Protein AF-A0A1R3RSX7-F1 (afdb_monomer)

Organism: Aspergillus carbonarius (strain ITEM 5010) (NCBI:txid602072)

Sequence (223 aa):
MAQKSTSLPSYITWFDEDNYIGQELAFSSGSIWKLQTKIQESEDLKIAGNGPSTAVIKIHMQIPYWESATKKPSVRATQAVPELPFRGKRGVEALSILTRPGCSSAPSLIDWMYRRQSNDEWVPGINVSLIFDSLDRRERDNLRRAFKKAWLECISCGVEHGDSGSRNILWDREGQKCYLIDFEHFDRPTSKTMIWRDVNYIVWNMAKAGSSADYEDMSTWNL

Nearest PDB structures (foldseek):
  9av7-assembly1_A  TM=6.722E-01  e=1.087E-03  Trichomonas vaginalis G3
  1zao-assembly1_A  TM=5.765E-01  e=2.921E-04  Archaeoglobus fulgidus
  2iwi-assembly1_A  TM=6.438E-01  e=2.661E-03  Homo sapiens
  5otl-assembly1_A  TM=6.149E-01  e=3.586E-03  Homo sapiens
  5ce3-assembly2_D  TM=4.566E-01  e=9.322E-03  Yersinia enterocolitica

Mean predicted aligned error: 10.41 Å

pLDDT: mean 77.18, std 15.88, range [29.8, 96.06]

Secondary structure (DSSP, 8-state):
------PPPPS--BTTSSTTTT-EEE-TTS-EEEEEEEEETTTEEEEEESSSS-EEEE----PPPHHHHTS-HHHHGGG---SPPHHHHHHHHHHHHHHTTT-TTS---------PPPTT--B--------STTS-HHHHHHHHHHHHHHHHHHHHTT-EE-S-SGGGEEEETTTTEEEE--TTSEEPPPTTTTS--TTHHHHTTSSEE-TT--TT-GGGEE-

Structure (mmCIF, N/CA/C/O backbone):
data_AF-A0A1R3RSX7-F1
#
_entry.id   AF-A0A1R3RSX7-F1
#
loop_
_atom_site.group_PDB
_atom_site.id
_atom_site.type_symbol
_atom_site.label_atom_id
_atom_site.label_alt_id
_atom_site.label_comp_id
_atom_site.label_asym_id
_atom_site.label_entity_id
_atom_site.label_seq_id
_atom_site.pdbx_PDB_ins_code
_atom_site.Cartn_x
_atom_site.Cartn_y
_atom_site.Cartn_z
_atom_site.occupancy
_atom_site.B_iso_or_equiv
_atom_site.auth_seq_id
_atom_site.auth_comp_id
_atom_site.auth_asym_id
_atom_site.auth_atom_id
_atom_site.pdbx_PDB_model_num
ATOM 1 N N . MET A 1 1 ? 22.834 -8.314 48.354 1.00 33.84 1 MET A N 1
ATOM 2 C CA . MET A 1 1 ? 21.363 -8.457 48.233 1.00 33.84 1 MET A CA 1
ATOM 3 C C . MET A 1 1 ? 20.980 -8.028 46.827 1.00 33.84 1 MET A C 1
ATOM 5 O O . MET A 1 1 ? 21.520 -7.024 46.383 1.00 33.84 1 MET A O 1
ATOM 9 N N . ALA A 1 2 ? 20.117 -8.760 46.119 1.00 34.00 2 ALA A N 1
ATOM 10 C CA . ALA A 1 2 ? 19.638 -8.327 44.805 1.00 34.00 2 ALA A CA 1
ATOM 11 C C . ALA A 1 2 ? 18.457 -7.361 44.979 1.00 34.00 2 ALA A C 1
ATOM 13 O O . ALA A 1 2 ? 17.459 -7.711 45.612 1.00 34.00 2 ALA A O 1
ATOM 14 N N . GLN A 1 3 ? 18.572 -6.148 44.443 1.00 31.23 3 GLN A N 1
ATOM 15 C CA . GLN A 1 3 ? 17.502 -5.157 44.491 1.00 31.23 3 GLN A CA 1
ATOM 16 C C . GLN A 1 3 ? 16.446 -5.533 43.444 1.00 31.23 3 GLN A C 1
ATOM 18 O O . GLN A 1 3 ? 16.698 -5.440 42.244 1.00 31.23 3 GLN A O 1
ATOM 23 N N . LYS A 1 4 ? 15.273 -6.007 43.886 1.00 33.34 4 LYS A N 1
ATOM 24 C CA . LYS A 1 4 ? 14.152 -6.280 42.976 1.00 33.34 4 LYS A CA 1
ATOM 25 C C . LYS A 1 4 ? 13.744 -4.973 42.299 1.00 33.34 4 LYS A C 1
ATOM 27 O O . LYS A 1 4 ? 13.260 -4.067 42.973 1.00 33.34 4 LYS A O 1
ATOM 32 N N . SER A 1 5 ? 13.904 -4.902 40.979 1.00 31.62 5 SER A N 1
ATOM 33 C CA . SER A 1 5 ? 13.294 -3.843 40.179 1.00 31.62 5 SER A CA 1
ATOM 34 C C . SER A 1 5 ? 11.780 -4.028 40.221 1.00 31.62 5 SER A C 1
ATOM 36 O O . SER A 1 5 ? 11.234 -4.922 39.575 1.00 31.62 5 SER A O 1
ATOM 38 N N . THR A 1 6 ? 11.099 -3.228 41.037 1.00 29.80 6 THR A N 1
ATOM 39 C CA . THR A 1 6 ? 9.644 -3.103 40.984 1.00 29.80 6 THR A CA 1
ATOM 40 C C . THR A 1 6 ? 9.303 -2.232 39.786 1.00 29.80 6 THR A C 1
ATOM 42 O O . THR A 1 6 ? 9.317 -1.003 39.889 1.00 29.80 6 THR A O 1
ATOM 45 N N . SER A 1 7 ? 9.015 -2.860 38.647 1.00 36.72 7 SER A N 1
ATOM 46 C CA . SER A 1 7 ? 8.383 -2.174 37.526 1.00 36.72 7 SER A CA 1
ATOM 47 C C . SER A 1 7 ? 7.089 -1.527 38.018 1.00 36.72 7 SER A C 1
ATOM 49 O O . SER A 1 7 ? 6.185 -2.197 38.519 1.00 36.72 7 SER A O 1
ATOM 51 N N . LEU A 1 8 ? 7.007 -0.200 37.906 1.00 32.84 8 LEU A N 1
ATOM 52 C CA . LEU A 1 8 ? 5.740 0.498 38.083 1.00 32.84 8 LEU A CA 1
ATOM 53 C C . LEU A 1 8 ? 4.789 -0.014 36.992 1.00 32.84 8 LEU A C 1
ATOM 55 O O . LEU A 1 8 ? 5.184 0.007 35.823 1.00 32.84 8 LEU A O 1
ATOM 59 N N . PRO A 1 9 ? 3.571 -0.475 37.326 1.00 45.97 9 PRO A N 1
ATOM 60 C CA . PRO A 1 9 ? 2.641 -0.946 36.314 1.00 45.97 9 PRO A CA 1
ATOM 61 C C . PRO A 1 9 ? 2.289 0.218 35.386 1.00 45.97 9 PRO A C 1
ATOM 63 O O . PRO A 1 9 ? 1.723 1.228 35.814 1.00 45.97 9 PRO A O 1
ATOM 66 N N . SER A 1 10 ? 2.627 0.086 34.105 1.00 48.66 10 SER A N 1
ATOM 67 C CA . SER A 1 10 ? 2.095 0.970 33.078 1.00 48.66 10 SER A CA 1
ATOM 68 C C . SER A 1 10 ? 0.589 0.747 33.008 1.00 48.66 10 SER A C 1
ATOM 70 O O . SER A 1 10 ? 0.151 -0.349 32.673 1.00 48.66 10 SER A O 1
ATOM 72 N N . TYR A 1 11 ? -0.212 1.782 33.270 1.00 57.72 11 TYR A N 1
ATOM 73 C CA . TYR A 1 11 ? -1.673 1.753 33.091 1.00 57.72 11 TYR A CA 1
ATOM 74 C C . TYR A 1 11 ? -2.079 1.747 31.595 1.00 57.72 11 TYR A C 1
ATOM 76 O O . TYR A 1 11 ? -3.059 2.386 31.210 1.00 57.72 11 TYR A O 1
ATOM 84 N N . ILE A 1 12 ? -1.271 1.108 30.747 1.00 54.19 12 ILE A N 1
ATOM 85 C CA . ILE A 1 12 ? -1.349 1.039 29.289 1.00 54.19 12 ILE A CA 1
ATOM 86 C C . ILE A 1 12 ? -1.598 -0.425 28.942 1.00 54.19 12 ILE A C 1
ATOM 88 O O . ILE A 1 12 ? -0.777 -1.277 29.281 1.00 54.19 12 ILE A O 1
ATOM 92 N N . THR A 1 13 ? -2.708 -0.703 28.269 1.00 58.00 13 THR A N 1
ATOM 93 C CA . THR A 1 13 ? -2.973 -2.010 27.668 1.00 58.00 13 THR A CA 1
ATOM 94 C C . THR A 1 13 ? -2.316 -2.017 26.288 1.00 58.00 13 THR A C 1
ATOM 96 O O . THR A 1 13 ? -2.720 -1.257 25.410 1.00 58.00 13 THR A O 1
ATOM 99 N N . TRP A 1 14 ? -1.272 -2.817 26.092 1.00 57.09 14 TRP A N 1
ATOM 100 C CA . TRP A 1 14 ? -0.581 -2.914 24.800 1.00 57.09 14 TRP A CA 1
ATOM 101 C C . TRP A 1 14 ? -1.284 -3.911 23.875 1.00 57.09 14 TRP A C 1
ATOM 103 O O . TRP A 1 14 ? -1.844 -4.898 24.350 1.00 57.09 14 TRP A O 1
ATOM 113 N N . PHE A 1 15 ? -1.239 -3.682 22.561 1.00 61.81 15 PHE A N 1
ATOM 114 C CA . PHE A 1 15 ? -1.838 -4.546 21.523 1.00 61.81 15 PHE A CA 1
ATOM 115 C C . PHE A 1 15 ? -1.068 -5.875 21.319 1.00 61.81 15 PHE A C 1
ATOM 117 O O . PHE A 1 15 ? -1.104 -6.477 20.246 1.00 61.81 15 PHE A O 1
ATOM 124 N N . ASP A 1 16 ? -0.318 -6.309 22.330 1.00 56.34 16 ASP A N 1
ATOM 125 C CA . ASP A 1 16 ? 0.692 -7.368 22.240 1.00 56.34 16 ASP A CA 1
ATOM 126 C C . ASP A 1 16 ? 0.185 -8.701 22.795 1.00 56.34 16 ASP A C 1
ATOM 128 O O . ASP A 1 16 ? 0.699 -9.758 22.440 1.00 56.34 16 ASP A O 1
ATOM 132 N N . GLU A 1 17 ? -0.879 -8.661 23.599 1.00 61.47 17 GLU A N 1
ATOM 133 C CA . GLU A 1 17 ? -1.690 -9.834 23.907 1.00 61.47 17 GLU A CA 1
ATOM 134 C C . GLU A 1 17 ? -2.801 -9.973 22.855 1.00 61.47 17 GLU A C 1
ATOM 136 O O . GLU A 1 17 ? -3.585 -9.044 22.648 1.00 61.47 17 GLU A O 1
ATOM 141 N N . ASP A 1 18 ? -2.921 -11.151 22.232 1.00 68.19 18 ASP A N 1
ATOM 142 C CA . ASP A 1 18 ? -3.895 -11.467 21.167 1.00 68.19 18 ASP A CA 1
ATOM 143 C C . ASP A 1 18 ? -5.373 -11.522 21.633 1.00 68.19 18 ASP A C 1
ATOM 145 O O . ASP A 1 18 ? -6.242 -12.106 20.988 1.00 68.19 18 ASP A O 1
ATOM 149 N N . ASN A 1 19 ? -5.698 -10.852 22.740 1.00 70.19 19 ASN A N 1
ATOM 150 C CA . ASN A 1 19 ? -7.019 -10.789 23.375 1.00 70.19 19 ASN A CA 1
ATOM 151 C C . ASN A 1 19 ? -8.089 -10.072 22.521 1.00 70.19 19 ASN A C 1
ATOM 153 O O . ASN A 1 19 ? -9.275 -10.116 22.845 1.00 70.19 19 ASN A O 1
ATOM 157 N N . TYR A 1 20 ? -7.680 -9.394 21.445 1.00 72.56 20 TYR A N 1
ATOM 158 C CA . TYR A 1 20 ? -8.557 -8.773 20.448 1.00 72.56 20 TYR A CA 1
ATOM 159 C C . TYR A 1 20 ? -8.967 -9.754 19.326 1.00 72.56 20 TYR A C 1
ATOM 161 O O . TYR A 1 20 ? -9.887 -9.464 18.556 1.00 72.56 20 TYR A O 1
ATOM 169 N N . ILE A 1 21 ? -8.314 -10.918 19.210 1.00 82.19 21 ILE A N 1
ATOM 170 C CA . ILE A 1 21 ? -8.663 -11.944 18.221 1.00 82.19 21 ILE A CA 1
ATOM 171 C C . ILE A 1 21 ? -10.051 -12.511 18.531 1.00 82.19 21 ILE A C 1
ATOM 173 O O . ILE A 1 21 ? -10.389 -12.832 19.667 1.00 82.19 21 ILE A O 1
ATOM 177 N N . GLY A 1 22 ? -10.886 -12.615 17.498 1.00 82.12 22 GLY A N 1
ATOM 178 C CA . GLY A 1 22 ? -12.296 -12.964 17.627 1.00 82.12 22 GLY A CA 1
ATOM 179 C C . GLY A 1 22 ? -13.230 -11.782 17.912 1.00 82.12 22 GLY A C 1
ATOM 180 O O . GLY A 1 22 ? -14.44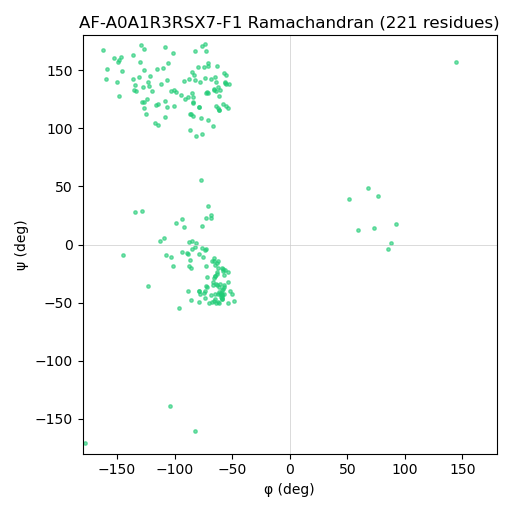3 -11.997 17.902 1.00 82.12 22 GLY A O 1
ATOM 181 N N . GLN A 1 23 ? -12.726 -10.553 18.102 1.00 83.81 23 GLN A N 1
ATOM 182 C CA . GLN A 1 23 ? -13.578 -9.358 18.128 1.00 83.81 23 GLN A CA 1
ATOM 183 C C . GLN A 1 23 ? -14.242 -9.142 16.758 1.00 83.81 23 GLN A C 1
ATOM 185 O O . GLN A 1 23 ? -13.615 -9.306 15.709 1.00 83.81 23 GLN A O 1
ATOM 190 N N . GLU A 1 24 ? -15.515 -8.751 16.780 1.00 88.19 24 GLU A N 1
ATOM 191 C CA . GLU A 1 24 ? -16.286 -8.383 15.593 1.00 88.19 24 GLU A CA 1
ATOM 192 C C . GLU A 1 24 ? -16.357 -6.857 15.460 1.00 88.19 24 GLU A C 1
ATOM 194 O O . GLU A 1 24 ? -16.614 -6.133 16.423 1.00 88.19 24 GLU A O 1
ATOM 199 N N . LEU A 1 25 ? -16.100 -6.374 14.248 1.00 85.56 25 LEU A N 1
ATOM 200 C CA . LEU A 1 25 ? -16.105 -4.971 13.863 1.00 85.56 25 LEU A CA 1
ATOM 201 C C . LEU A 1 25 ? -17.247 -4.745 12.869 1.00 85.56 25 LEU A C 1
ATOM 203 O O . LEU A 1 25 ? -17.282 -5.373 11.811 1.00 85.56 25 LEU A O 1
ATOM 207 N N . ALA A 1 26 ? -18.170 -3.850 13.216 1.00 87.56 26 ALA A N 1
ATOM 208 C CA . ALA A 1 26 ? -19.234 -3.384 12.332 1.00 87.56 26 ALA A CA 1
ATOM 209 C C . ALA A 1 26 ? -18.840 -2.037 11.711 1.00 87.56 26 ALA A C 1
ATOM 211 O O . ALA A 1 26 ? -18.405 -1.126 12.420 1.00 87.56 26 ALA A O 1
ATOM 212 N N . PHE A 1 27 ? -18.986 -1.921 10.394 1.00 86.19 27 PHE A N 1
ATOM 213 C CA . PHE A 1 27 ? -18.526 -0.783 9.601 1.00 86.19 27 PHE A CA 1
ATOM 214 C C . PHE A 1 27 ? -19.674 0.097 9.094 1.00 86.19 27 PHE A C 1
ATOM 216 O O . PHE A 1 27 ? -20.848 -0.266 9.158 1.00 86.19 27 PHE A O 1
ATOM 223 N N . SER A 1 28 ? -19.319 1.262 8.543 1.00 81.62 28 SER A N 1
ATOM 224 C CA . SER A 1 28 ? -20.279 2.268 8.071 1.00 81.62 28 SER A CA 1
ATOM 225 C C . SER A 1 28 ? -21.172 1.798 6.912 1.00 81.62 28 SER A C 1
ATOM 227 O O . SER A 1 28 ? -22.299 2.275 6.793 1.00 81.62 28 SER A O 1
ATOM 229 N N . SER A 1 29 ? -20.725 0.827 6.104 1.00 82.69 29 SER A N 1
ATOM 230 C CA . SER A 1 29 ? -21.546 0.204 5.051 1.00 82.69 29 SER A CA 1
ATOM 231 C C . SER A 1 29 ? -22.595 -0.794 5.570 1.00 82.69 29 SER A C 1
ATOM 233 O O . SER A 1 29 ? -23.440 -1.250 4.800 1.00 82.69 29 SER A O 1
ATOM 235 N N . GLY A 1 30 ? -22.525 -1.176 6.851 1.00 84.88 30 GLY A N 1
ATOM 236 C CA . GLY A 1 30 ? -23.240 -2.325 7.410 1.00 84.88 30 GLY A CA 1
ATOM 237 C C . GLY A 1 30 ? -22.484 -3.656 7.301 1.00 84.88 30 GLY A C 1
ATOM 238 O O . GLY A 1 30 ? -23.007 -4.679 7.744 1.00 84.88 30 GLY A O 1
ATOM 239 N N . SER A 1 31 ? -21.266 -3.676 6.745 1.00 85.19 31 SER A N 1
ATOM 240 C CA . SER A 1 31 ? -20.425 -4.878 6.742 1.00 85.19 31 SER A CA 1
ATOM 241 C C . SER A 1 31 ? -19.939 -5.240 8.158 1.00 85.19 31 SER A C 1
ATOM 243 O O . SER A 1 31 ? -19.665 -4.363 8.982 1.00 85.19 31 SER A O 1
ATOM 245 N N . ILE A 1 32 ? -19.866 -6.543 8.459 1.00 88.00 32 ILE A N 1
ATOM 246 C CA . ILE A 1 32 ? -19.426 -7.080 9.758 1.00 88.00 32 ILE A CA 1
ATOM 247 C C . ILE A 1 32 ? -18.316 -8.107 9.525 1.00 88.00 32 ILE A C 1
ATOM 249 O O . ILE A 1 32 ? -18.390 -8.939 8.617 1.00 88.00 32 ILE A O 1
ATOM 253 N N . TRP A 1 33 ? -17.277 -8.005 10.348 1.00 84.94 33 TRP A N 1
ATOM 254 C CA . TRP A 1 33 ? -15.934 -8.493 10.060 1.00 84.94 33 TRP A CA 1
ATOM 255 C C . TRP A 1 33 ? -15.242 -8.945 11.352 1.00 84.94 33 TRP A C 1
ATOM 257 O O . TRP A 1 33 ? -15.190 -8.186 12.317 1.00 84.94 33 TRP A O 1
ATOM 267 N N . LYS A 1 34 ? -14.706 -10.170 11.393 1.00 86.31 34 LYS A N 1
ATOM 268 C CA . LYS A 1 34 ? -14.132 -10.782 12.604 1.00 86.31 34 LYS A CA 1
ATOM 269 C C . LYS A 1 34 ? -12.608 -10.878 12.541 1.00 86.31 34 LYS A C 1
ATOM 271 O O . LYS A 1 34 ? -12.076 -11.498 11.619 1.00 86.31 34 LYS A O 1
ATOM 276 N N . LEU A 1 35 ? -11.916 -10.302 13.527 1.00 83.50 35 LEU A N 1
ATOM 277 C CA . LEU A 1 35 ? -10.451 -10.335 13.631 1.00 83.50 35 LEU A CA 1
ATOM 278 C C . LEU A 1 35 ? -9.952 -11.776 13.835 1.00 83.50 35 LEU A C 1
ATOM 280 O O . LEU A 1 35 ? -10.485 -12.495 14.681 1.00 83.50 35 LEU A O 1
ATOM 284 N N . GLN A 1 36 ? -8.937 -12.200 13.075 1.00 79.81 36 GLN A N 1
ATOM 285 C CA . GLN A 1 36 ? -8.436 -13.585 13.076 1.00 79.81 36 GLN A CA 1
ATOM 286 C C . GLN A 1 36 ? -6.947 -13.744 13.399 1.00 79.81 36 GLN A C 1
ATOM 288 O O . GLN A 1 36 ? -6.587 -14.746 14.016 1.00 79.81 36 GLN A O 1
ATOM 293 N N . THR A 1 37 ? -6.060 -12.829 12.985 1.00 75.88 37 THR A N 1
ATOM 294 C CA . THR A 1 37 ? -4.610 -12.945 13.281 1.00 75.88 37 THR A CA 1
ATOM 295 C C . THR A 1 37 ? -3.883 -11.600 13.160 1.00 75.88 37 THR A C 1
ATOM 297 O O . THR A 1 37 ? -4.165 -10.849 12.223 1.00 75.88 37 THR A O 1
ATOM 300 N N . LYS A 1 38 ? -2.908 -11.319 14.041 1.00 72.56 38 LYS A N 1
ATOM 301 C CA . LYS A 1 38 ? -1.900 -10.254 13.847 1.00 72.56 38 LYS A CA 1
ATOM 302 C C . LYS A 1 38 ? -1.061 -10.570 12.603 1.00 72.56 38 LYS A C 1
ATOM 304 O O . LYS A 1 38 ? -0.654 -11.717 12.433 1.00 72.56 38 LYS A O 1
ATOM 309 N N . ILE A 1 39 ? -0.785 -9.592 11.738 1.00 65.88 39 ILE A N 1
ATOM 310 C CA . ILE A 1 39 ? 0.230 -9.762 10.681 1.00 65.88 39 ILE A CA 1
ATOM 311 C C . ILE A 1 39 ? 1.553 -9.172 11.154 1.00 65.88 39 ILE A C 1
ATOM 313 O O . ILE A 1 39 ? 2.569 -9.862 11.155 1.00 65.88 39 ILE A O 1
ATOM 317 N N . GLN A 1 40 ? 1.537 -7.900 11.559 1.00 63.84 40 GLN A N 1
ATOM 318 C CA . GLN A 1 40 ? 2.742 -7.158 11.913 1.00 63.84 40 GLN A CA 1
ATOM 319 C C . GLN A 1 40 ? 2.405 -5.955 12.804 1.00 63.84 40 GLN A C 1
ATOM 321 O O . GLN A 1 40 ? 1.345 -5.345 12.674 1.00 63.84 40 GLN A O 1
ATOM 326 N N . GLU A 1 41 ? 3.342 -5.547 13.662 1.00 59.06 41 GLU A N 1
ATOM 327 C CA . GLU A 1 41 ? 3.271 -4.293 14.433 1.00 59.06 41 GLU A CA 1
ATOM 328 C C . GLU A 1 41 ? 3.611 -3.066 13.566 1.00 59.06 41 GLU A C 1
ATOM 330 O O . GLU A 1 41 ? 4.522 -2.288 13.830 1.00 59.06 41 GLU A O 1
ATOM 335 N N . SER A 1 42 ? 2.873 -2.930 12.467 1.00 53.88 42 SER A N 1
ATOM 336 C CA . SER A 1 42 ? 2.613 -1.691 11.713 1.00 53.88 42 SER A CA 1
ATOM 337 C C . SER A 1 42 ? 1.100 -1.517 11.496 1.00 53.88 42 SER A C 1
ATOM 339 O O . SER A 1 42 ? 0.670 -0.901 10.527 1.00 53.88 42 SER A O 1
ATOM 341 N N . GLU A 1 43 ? 0.314 -2.057 12.438 1.00 53.78 43 GLU A N 1
ATOM 342 C CA . GLU A 1 43 ? -1.153 -1.993 12.526 1.00 53.78 43 GLU A CA 1
ATOM 343 C C . GLU A 1 43 ? -1.961 -2.852 11.523 1.00 53.78 43 GLU A C 1
ATOM 345 O O . GLU A 1 43 ? -3.179 -2.702 11.461 1.00 53.78 43 GLU A O 1
ATOM 350 N N . ASP A 1 44 ?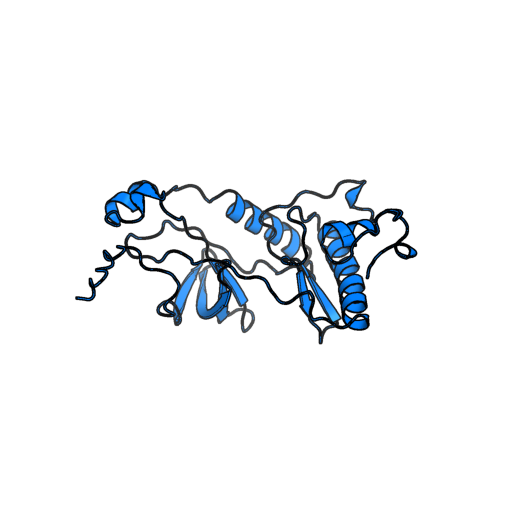 -1.347 -3.819 10.824 1.00 50.47 44 ASP A N 1
ATOM 351 C CA . ASP A 1 44 ? -2.049 -4.731 9.898 1.00 50.47 44 ASP A CA 1
ATOM 352 C C . ASP A 1 44 ? -2.555 -6.041 10.558 1.00 50.47 44 ASP A C 1
ATOM 354 O O . ASP A 1 44 ? -1.772 -6.824 11.114 1.00 50.47 44 ASP A O 1
ATOM 358 N N . LEU A 1 45 ? -3.859 -6.338 10.431 1.00 50.47 45 LEU A N 1
ATOM 359 C CA . LEU A 1 45 ? -4.516 -7.564 10.938 1.00 50.47 45 LEU A CA 1
ATOM 360 C C . LEU A 1 45 ? -5.299 -8.308 9.839 1.00 50.47 45 LEU A C 1
ATOM 362 O O . LEU A 1 45 ? -5.878 -7.680 8.955 1.00 50.47 45 LEU A O 1
ATOM 366 N N . LYS A 1 46 ? -5.409 -9.643 9.935 1.00 54.06 46 LYS A N 1
ATOM 367 C CA . LYS A 1 46 ? -6.306 -10.455 9.085 1.00 54.06 46 LYS A CA 1
ATOM 368 C C . LYS A 1 46 ? -7.714 -10.562 9.662 1.00 54.06 46 LYS A C 1
ATOM 370 O O . LYS A 1 46 ? -7.886 -10.730 10.871 1.00 54.06 46 LYS A O 1
ATOM 375 N N . ILE A 1 47 ? -8.706 -10.544 8.774 1.00 58.25 47 ILE A N 1
ATOM 376 C CA . ILE A 1 47 ? -10.136 -10.607 9.091 1.00 58.25 47 ILE A CA 1
ATOM 377 C C . ILE A 1 47 ? -10.864 -11.573 8.143 1.00 58.25 47 ILE A C 1
ATOM 379 O O . ILE A 1 47 ? -10.597 -11.542 6.946 1.00 58.25 47 ILE A O 1
ATOM 383 N N . ALA A 1 48 ? -11.845 -12.339 8.635 1.00 57.31 48 ALA A N 1
ATOM 384 C CA . ALA A 1 48 ? -12.865 -12.995 7.800 1.00 57.31 48 ALA A CA 1
ATOM 385 C C . ALA A 1 48 ? -14.268 -12.370 7.977 1.00 57.31 48 ALA A C 1
ATOM 387 O O . ALA A 1 48 ? -14.597 -11.836 9.039 1.00 57.31 48 ALA A O 1
ATOM 388 N N . GLY A 1 49 ? -15.104 -12.444 6.940 1.00 54.38 49 GLY A N 1
ATOM 389 C CA . GLY A 1 49 ? -16.456 -11.874 6.904 1.00 54.38 49 GLY A CA 1
ATOM 390 C C . GLY A 1 49 ? -17.168 -12.189 5.585 1.00 54.38 49 GLY A C 1
ATOM 391 O O . GLY A 1 49 ? -16.663 -12.967 4.780 1.00 54.38 49 GLY A O 1
ATOM 392 N N . ASN A 1 50 ? -18.329 -11.575 5.341 1.00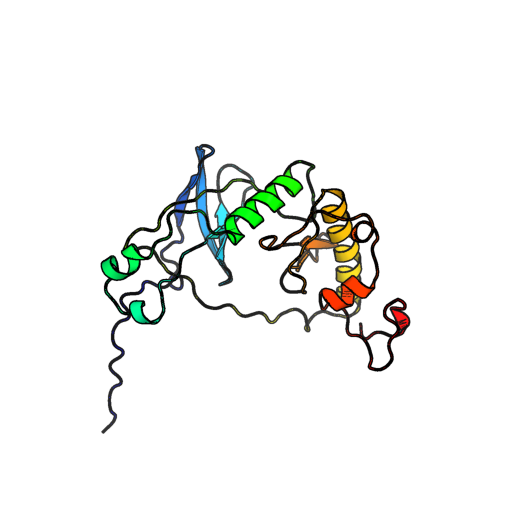 50.22 50 ASN A N 1
ATOM 393 C CA . ASN A 1 50 ? -19.218 -11.906 4.209 1.00 50.22 50 ASN A CA 1
ATOM 394 C C . ASN A 1 50 ? -18.759 -11.370 2.828 1.00 50.22 50 ASN A C 1
ATOM 396 O O . ASN A 1 50 ? -19.561 -11.297 1.898 1.00 50.22 50 ASN A O 1
ATOM 400 N N . GLY A 1 51 ? -17.494 -10.959 2.697 1.00 53.97 51 GLY A N 1
ATOM 401 C CA . GLY A 1 51 ? -16.867 -10.548 1.436 1.00 53.97 51 GLY A CA 1
ATOM 402 C C . GLY A 1 51 ? -15.931 -11.639 0.888 1.00 53.97 51 GLY A C 1
ATOM 403 O O . GLY A 1 51 ? -16.277 -12.820 0.959 1.00 53.97 51 GLY A O 1
ATOM 404 N N . PRO A 1 52 ? -14.738 -11.302 0.351 1.00 57.53 52 PRO A N 1
ATOM 405 C CA . PRO A 1 52 ? -13.697 -12.310 0.141 1.00 57.53 52 PRO A CA 1
ATOM 406 C C . PRO A 1 52 ? -13.351 -13.004 1.469 1.00 57.53 52 PRO A C 1
ATOM 408 O O . PRO A 1 52 ? -13.390 -12.382 2.531 1.00 57.53 52 PRO A O 1
ATOM 411 N N . SER A 1 53 ? -12.990 -14.289 1.406 1.00 67.38 53 SER A N 1
ATOM 412 C CA . SER A 1 53 ? -12.843 -15.165 2.584 1.00 67.38 53 SER A CA 1
A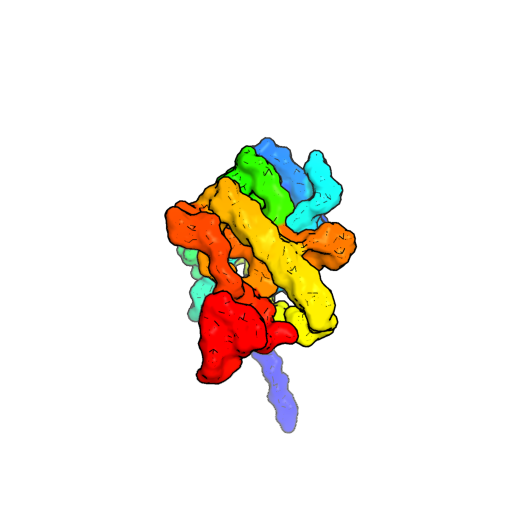TOM 413 C C . SER A 1 53 ? -11.821 -14.692 3.621 1.00 67.38 53 SER A C 1
ATOM 415 O O . SER A 1 53 ? -11.875 -15.120 4.775 1.00 67.38 53 SER A O 1
ATOM 417 N N . THR A 1 54 ? -10.885 -13.822 3.241 1.00 70.56 54 THR A N 1
ATOM 418 C CA . THR A 1 54 ? -10.002 -13.114 4.170 1.00 70.56 54 THR A CA 1
ATOM 419 C C . THR A 1 54 ? -9.615 -11.754 3.587 1.00 70.56 54 THR A C 1
ATOM 421 O O . THR A 1 54 ? -9.339 -11.643 2.394 1.00 70.56 54 THR A O 1
ATOM 424 N N . ALA A 1 55 ? -9.566 -10.731 4.436 1.00 79.06 55 ALA A N 1
ATOM 425 C CA . ALA A 1 55 ? -9.113 -9.376 4.135 1.00 79.06 55 ALA A CA 1
ATOM 426 C C . ALA A 1 55 ? -8.015 -8.934 5.121 1.00 79.06 55 ALA A C 1
ATOM 428 O O . ALA A 1 55 ? -7.793 -9.588 6.145 1.00 79.06 55 ALA A O 1
ATOM 429 N N . VAL A 1 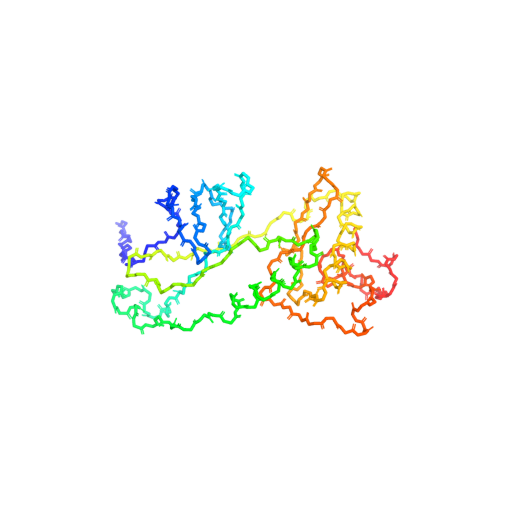56 ? -7.348 -7.815 4.820 1.00 81.06 56 VAL A N 1
ATOM 430 C CA . VAL A 1 56 ? -6.436 -7.117 5.742 1.00 81.06 56 VAL A CA 1
ATOM 431 C C . VAL A 1 56 ? -7.059 -5.778 6.135 1.00 81.06 56 VAL A C 1
ATOM 433 O O . VAL A 1 56 ? -7.621 -5.091 5.283 1.00 81.06 56 VAL A O 1
ATOM 436 N N . ILE A 1 57 ? -6.962 -5.415 7.413 1.00 79.44 57 ILE A N 1
ATOM 437 C CA . ILE A 1 57 ? -7.306 -4.088 7.943 1.00 79.44 57 ILE A CA 1
ATOM 438 C C . ILE A 1 57 ? -6.051 -3.410 8.490 1.00 79.44 57 ILE A C 1
ATOM 440 O O . ILE A 1 57 ? -5.191 -4.108 9.024 1.00 79.44 57 ILE A O 1
ATOM 444 N N . LYS A 1 58 ? -6.011 -2.073 8.453 1.00 79.56 58 LYS A N 1
ATOM 445 C CA . LYS A 1 58 ? -5.066 -1.256 9.227 1.00 79.56 58 LYS A CA 1
ATOM 446 C C . LYS A 1 58 ? -5.806 -0.567 10.392 1.00 79.56 58 LYS A C 1
ATOM 448 O O . LYS A 1 58 ? -6.747 0.187 10.132 1.00 79.56 58 LYS A O 1
ATOM 453 N N . ILE A 1 59 ? -5.453 -0.846 11.657 1.00 78.25 59 ILE A N 1
ATOM 454 C CA . ILE A 1 59 ? -6.057 -0.234 12.886 1.00 78.25 59 ILE A CA 1
ATOM 455 C C . ILE A 1 59 ? -4.952 0.616 13.730 1.00 78.25 59 ILE A C 1
ATOM 457 O O . ILE A 1 59 ? -4.524 -0.482 14.073 1.00 78.25 59 ILE A O 1
ATOM 461 N N . HIS A 1 60 ? -5.565 1.691 13.218 1.00 77.75 60 HIS A N 1
ATOM 462 C CA . HIS A 1 60 ? -5.101 3.033 13.572 1.00 77.75 60 HIS A CA 1
ATOM 463 C C . HIS A 1 60 ? -5.558 3.524 14.947 1.00 77.75 60 HIS A C 1
ATOM 465 O O . HIS A 1 60 ? -6.751 3.727 15.183 1.00 77.75 60 HIS A O 1
ATOM 471 N N . MET A 1 61 ? -4.587 3.781 15.827 1.00 77.12 61 MET A N 1
ATOM 472 C CA . MET A 1 61 ? -4.805 4.210 17.211 1.00 77.12 61 MET A CA 1
ATOM 473 C C . MET A 1 61 ? -3.962 5.437 17.593 1.00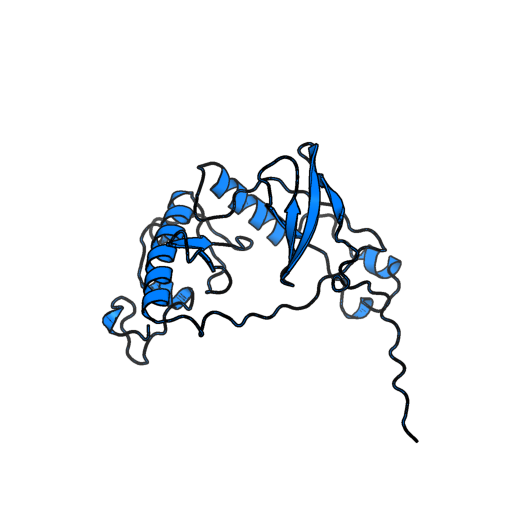 77.12 61 MET A C 1
ATOM 475 O O . MET A 1 61 ? -2.815 5.597 17.176 1.00 77.12 61 MET A O 1
ATOM 479 N N . GLN A 1 62 ? -4.519 6.323 18.424 1.00 76.62 62 GLN A N 1
ATOM 480 C CA . GLN A 1 62 ? -3.822 7.511 18.908 1.00 76.62 62 GLN A CA 1
ATOM 481 C C . GLN A 1 62 ? -3.011 7.188 20.168 1.00 76.62 62 GLN A C 1
ATOM 483 O O . GLN A 1 62 ? -3.553 6.990 21.256 1.00 76.62 62 GLN A O 1
ATOM 488 N N . ILE A 1 63 ? -1.686 7.235 20.042 1.00 75.00 63 ILE A N 1
ATOM 489 C CA . ILE A 1 63 ? -0.779 7.126 21.188 1.00 75.00 63 ILE A CA 1
ATOM 490 C C . ILE A 1 63 ? -0.843 8.430 22.020 1.00 75.00 63 ILE A C 1
ATOM 492 O O . ILE A 1 63 ? -0.726 9.521 21.454 1.00 75.00 63 ILE A O 1
ATOM 496 N N . PRO A 1 64 ? -1.027 8.359 23.353 1.00 73.31 64 PRO A N 1
ATOM 497 C CA . PRO A 1 64 ? -1.017 9.532 24.229 1.00 73.31 64 PRO A CA 1
ATOM 498 C C . PRO A 1 64 ? 0.393 10.125 24.371 1.00 73.31 64 PRO A C 1
ATOM 500 O O . PRO A 1 64 ? 1.391 9.417 24.231 1.00 73.31 64 PRO A O 1
ATOM 503 N N . TYR A 1 65 ? 0.498 11.414 24.712 1.00 77.50 65 TYR A N 1
ATOM 504 C CA . TYR A 1 65 ? 1.793 12.081 24.890 1.00 77.50 65 TYR A CA 1
ATOM 505 C C . TYR A 1 65 ? 2.667 11.341 25.911 1.00 77.50 65 TYR A C 1
ATOM 507 O O . TYR A 1 65 ? 2.175 10.949 26.971 1.00 77.50 65 TYR A O 1
ATOM 515 N N . TRP A 1 66 ? 3.967 11.202 25.629 1.00 69.94 66 TRP A N 1
ATOM 516 C CA . TRP A 1 66 ? 4.927 10.424 26.430 1.00 69.94 66 TRP A CA 1
ATOM 517 C C . TRP A 1 66 ? 4.868 10.724 27.939 1.00 69.94 66 TRP A C 1
ATOM 519 O O . TRP A 1 66 ? 4.712 9.816 28.755 1.00 69.94 66 TRP A O 1
ATOM 529 N N . GLU A 1 67 ? 4.871 12.007 28.312 1.00 78.31 67 GLU A N 1
ATOM 530 C CA . GLU A 1 67 ? 4.764 12.495 29.701 1.00 78.31 67 GLU A CA 1
ATOM 531 C C . GLU A 1 67 ? 3.487 12.031 30.429 1.00 78.31 67 GLU A C 1
ATOM 533 O O . GLU A 1 67 ? 3.417 11.994 31.664 1.00 78.31 67 GLU A O 1
ATOM 538 N N . SER A 1 68 ? 2.459 11.685 29.653 1.00 78.06 68 SER A N 1
ATOM 539 C CA . SER A 1 68 ? 1.144 11.257 30.112 1.00 78.06 68 SER A CA 1
ATOM 540 C C . SER A 1 68 ? 0.911 9.742 30.025 1.00 78.06 68 SER A C 1
ATOM 542 O O . SER A 1 68 ? -0.069 9.256 30.589 1.00 78.06 68 SER A O 1
ATOM 544 N N . ALA A 1 69 ? 1.788 8.983 29.357 1.00 68.56 69 ALA A N 1
ATOM 545 C CA . ALA A 1 69 ? 1.549 7.573 29.035 1.00 68.56 69 ALA A CA 1
ATOM 546 C C . ALA A 1 69 ? 1.310 6.717 30.296 1.00 68.56 69 ALA A C 1
ATOM 548 O O . ALA A 1 69 ? 0.399 5.893 30.343 1.00 68.56 69 ALA A O 1
ATOM 549 N N . THR A 1 70 ? 2.053 6.990 31.373 1.00 73.75 70 THR A N 1
ATOM 550 C CA . THR A 1 70 ? 1.921 6.321 32.681 1.00 73.75 70 THR A CA 1
ATOM 551 C C . THR A 1 70 ? 0.847 6.922 33.600 1.00 73.75 70 THR A C 1
ATOM 553 O O . THR A 1 70 ? 0.695 6.478 34.738 1.00 73.75 70 THR A O 1
ATOM 556 N N . LYS A 1 71 ? 0.083 7.929 33.155 1.00 80.25 71 LYS A N 1
ATOM 557 C CA . LYS A 1 71 ? -1.048 8.495 33.915 1.00 80.25 71 LYS A CA 1
ATOM 558 C C . LYS A 1 71 ? -2.303 7.633 33.720 1.00 80.25 71 LYS A C 1
ATOM 560 O O . LYS A 1 71 ? -2.367 6.800 32.816 1.00 80.25 71 LYS A O 1
ATOM 565 N N . LYS A 1 72 ? -3.322 7.850 34.562 1.00 82.44 72 LYS A N 1
ATOM 566 C CA . LYS A 1 72 ? -4.621 7.153 34.482 1.00 82.44 72 LYS A CA 1
ATOM 567 C C . LYS A 1 72 ? -5.263 7.325 33.091 1.00 82.44 72 LYS A C 1
ATOM 569 O O . LYS A 1 72 ? -5.155 8.426 32.548 1.00 82.44 72 LYS A O 1
ATOM 574 N N . PRO A 1 73 ? -5.999 6.331 32.558 1.00 77.88 73 PRO A N 1
ATOM 575 C CA . PRO A 1 73 ? -6.623 6.426 31.236 1.00 77.88 73 PRO A CA 1
ATOM 576 C C . PRO A 1 73 ? -7.475 7.682 31.019 1.00 77.88 73 PRO A C 1
ATOM 578 O O . PRO A 1 73 ? -7.331 8.344 29.997 1.00 77.88 73 PRO A O 1
ATOM 581 N N . SER A 1 74 ? -8.248 8.112 32.021 1.00 84.12 74 SER A N 1
ATOM 582 C CA . SER A 1 74 ? -9.052 9.343 31.958 1.00 84.12 74 SER A CA 1
ATOM 583 C C . SER A 1 74 ? -8.245 10.642 31.786 1.00 84.12 74 SER A C 1
ATOM 585 O O . SER A 1 74 ? -8.799 11.638 31.335 1.00 84.12 74 SER A O 1
ATOM 587 N N . VAL A 1 75 ? -6.945 10.646 32.106 1.00 83.75 75 VAL A N 1
ATOM 588 C CA . VAL A 1 75 ? -6.011 11.773 31.876 1.00 83.75 75 VAL A CA 1
ATOM 589 C C . VAL A 1 75 ? -5.374 11.705 30.479 1.00 83.75 75 VAL A C 1
ATOM 591 O O . VAL A 1 75 ? -4.859 12.701 29.973 1.00 83.75 75 VAL A O 1
ATOM 594 N N . ARG A 1 76 ? -5.414 10.532 29.839 1.00 83.00 76 ARG A N 1
ATOM 595 C CA . ARG A 1 76 ? -4.954 10.313 28.461 1.00 83.00 76 ARG A CA 1
ATOM 596 C C . ARG A 1 76 ? -6.084 10.570 27.462 1.00 83.00 76 ARG A C 1
ATOM 598 O O . ARG A 1 76 ? -5.879 11.245 26.462 1.00 83.00 76 ARG A O 1
ATOM 605 N N . ALA A 1 77 ? -7.303 10.139 27.788 1.00 82.31 77 ALA A N 1
ATOM 606 C CA . ALA A 1 77 ? -8.504 10.294 26.965 1.00 82.31 77 ALA A CA 1
ATOM 607 C C . ALA A 1 77 ? -8.932 11.757 26.710 1.00 82.31 77 ALA A C 1
ATOM 609 O O . ALA A 1 77 ? -9.714 12.008 25.791 1.00 82.31 77 ALA A O 1
ATOM 610 N N . THR A 1 78 ? -8.418 12.729 27.475 1.00 85.81 78 THR A N 1
ATOM 611 C CA . THR A 1 78 ? -8.583 14.172 27.207 1.00 85.81 78 THR A CA 1
ATOM 612 C C . THR A 1 78 ? -7.764 14.666 26.013 1.00 85.81 78 THR A C 1
ATOM 614 O O . THR A 1 78 ? -8.074 15.722 25.474 1.00 85.81 78 THR A O 1
ATOM 617 N N . GLN A 1 79 ? -6.746 13.913 25.587 1.00 85.25 79 GLN A N 1
ATOM 618 C CA . GLN A 1 79 ? -5.884 14.237 24.444 1.00 85.25 79 GLN A CA 1
ATOM 619 C C . GLN A 1 79 ? -6.445 13.702 23.120 1.00 85.25 79 GLN A C 1
ATOM 621 O O . GLN A 1 79 ? -5.883 13.991 22.067 1.00 85.25 79 GLN A O 1
ATOM 626 N N . ALA A 1 80 ? -7.514 12.897 23.168 1.00 83.00 80 ALA A N 1
ATOM 627 C CA . ALA A 1 80 ? -8.101 12.257 21.997 1.00 83.00 80 ALA A CA 1
ATOM 628 C C . ALA A 1 80 ? -8.607 13.304 20.991 1.00 83.00 80 ALA A C 1
ATOM 630 O O . ALA A 1 80 ? -9.534 14.061 21.288 1.00 83.00 80 ALA A O 1
ATOM 631 N N . VAL A 1 81 ? -7.995 13.315 19.808 1.00 81.88 81 VAL A N 1
ATOM 632 C CA . VAL A 1 81 ? -8.303 14.210 18.690 1.00 81.88 81 VAL A CA 1
ATOM 633 C C . VAL A 1 81 ? -9.554 13.672 17.976 1.00 81.88 81 VAL A C 1
ATOM 635 O O . VAL A 1 81 ? -9.518 12.532 17.509 1.00 81.88 81 VAL A O 1
ATOM 638 N N . PRO A 1 82 ? -10.673 14.425 17.923 1.00 80.06 82 PRO A N 1
ATOM 639 C CA . PRO A 1 82 ? -11.927 13.970 17.311 1.00 80.06 82 PRO A CA 1
ATOM 640 C C . PRO A 1 82 ? -11.937 14.049 15.774 1.00 80.06 82 PRO A C 1
ATOM 642 O O . PRO A 1 82 ? -12.882 13.577 15.141 1.00 80.06 82 PRO A O 1
ATOM 645 N N . GLU A 1 83 ? -10.918 14.650 15.163 1.00 84.75 83 GLU A N 1
ATOM 646 C CA . GLU A 1 83 ? -10.698 14.642 13.721 1.00 84.75 83 GLU A CA 1
ATOM 647 C C . GLU A 1 83 ? -10.005 13.349 13.255 1.00 84.75 83 GLU A C 1
ATOM 649 O O . GLU A 1 83 ? -9.070 12.852 13.885 1.00 84.75 83 GLU A O 1
ATOM 654 N N . LEU A 1 84 ? -10.409 12.839 12.085 1.00 81.56 84 LEU A N 1
ATOM 655 C CA . LEU A 1 84 ? -9.717 11.747 11.392 1.00 81.56 84 LEU A CA 1
ATOM 656 C C . LEU A 1 84 ? -8.251 12.146 11.102 1.00 81.56 84 LEU A C 1
ATOM 658 O O . LEU A 1 84 ? -8.039 13.119 10.366 1.00 81.56 84 LEU A O 1
ATOM 662 N N . PRO A 1 85 ? -7.237 11.407 11.604 1.00 83.12 85 PRO A N 1
ATOM 663 C CA . PRO A 1 85 ? -5.835 11.741 11.373 1.00 83.12 85 PRO A CA 1
ATOM 664 C C . PRO A 1 85 ? -5.489 11.847 9.885 1.00 83.12 85 PRO A C 1
ATOM 666 O O . PRO A 1 85 ? -5.923 11.029 9.071 1.00 83.12 85 PRO A O 1
ATOM 669 N N . PHE A 1 86 ? -4.658 12.836 9.535 1.00 84.19 86 PHE A N 1
ATOM 670 C CA . PHE A 1 86 ? -4.312 13.164 8.144 1.00 84.19 86 PHE A CA 1
ATOM 671 C C . PHE A 1 86 ? -3.871 11.943 7.326 1.00 84.19 86 PHE A C 1
ATOM 673 O O . PHE A 1 86 ? -4.315 11.774 6.193 1.00 84.19 86 PHE A O 1
ATOM 680 N N . ARG A 1 87 ? -3.045 11.069 7.913 1.00 79.50 87 ARG A N 1
ATOM 681 C CA . ARG A 1 87 ? -2.552 9.855 7.254 1.00 79.50 87 ARG A CA 1
ATOM 682 C C . ARG A 1 87 ? -3.663 8.848 6.951 1.00 79.50 87 ARG A C 1
ATOM 684 O O . ARG A 1 87 ? -3.804 8.447 5.803 1.00 79.50 87 ARG A O 1
ATOM 691 N N . GLY A 1 88 ? -4.515 8.538 7.933 1.00 83.44 88 GLY A N 1
ATOM 692 C CA . GLY A 1 88 ? -5.670 7.653 7.743 1.00 83.44 88 GLY A CA 1
ATOM 693 C C . GLY A 1 88 ? -6.643 8.185 6.685 1.00 83.44 88 GLY A C 1
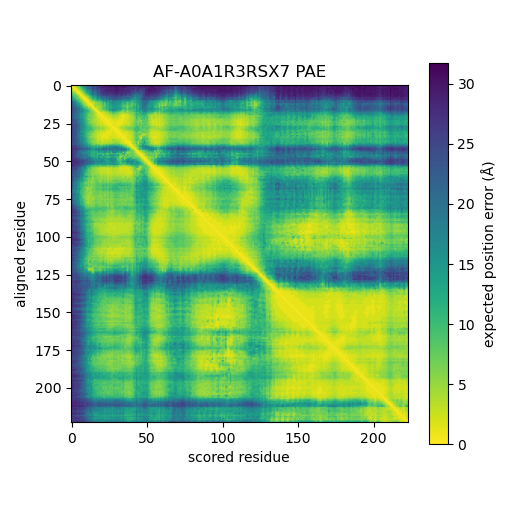ATOM 694 O O . GLY A 1 88 ? -7.072 7.440 5.807 1.00 83.44 88 GLY A O 1
ATOM 695 N N . LYS A 1 89 ? -6.906 9.502 6.679 1.00 88.94 89 LYS A N 1
ATOM 696 C CA . LYS A 1 89 ? -7.673 10.157 5.604 1.00 88.94 89 LYS A CA 1
ATOM 697 C C . LYS A 1 89 ? -7.036 9.941 4.225 1.00 88.94 89 LYS A C 1
ATOM 699 O O . LYS A 1 89 ? -7.752 9.687 3.261 1.00 88.94 89 LYS A O 1
ATOM 704 N N . ARG A 1 90 ? -5.709 10.058 4.126 1.00 90.19 90 ARG A N 1
ATOM 705 C CA . ARG A 1 90 ? -4.957 9.965 2.865 1.00 90.19 90 ARG A CA 1
ATOM 706 C C . ARG A 1 90 ? -4.861 8.528 2.350 1.00 90.19 90 ARG A C 1
ATOM 708 O O . ARG A 1 90 ? -5.090 8.326 1.165 1.00 90.19 90 ARG A O 1
ATOM 715 N N . GLY A 1 91 ? -4.659 7.541 3.224 1.00 87.19 91 GLY A N 1
ATOM 716 C CA . GLY A 1 91 ? -4.743 6.123 2.859 1.00 87.19 91 GLY A CA 1
ATOM 717 C C . GLY A 1 91 ? -6.125 5.752 2.305 1.00 87.19 91 GLY A C 1
ATOM 718 O O . GLY A 1 91 ? -6.224 5.179 1.221 1.00 87.19 91 GLY A O 1
ATOM 719 N N . VAL A 1 92 ? -7.203 6.171 2.981 1.00 90.38 92 VAL A N 1
ATOM 720 C CA . VAL A 1 92 ? -8.585 5.987 2.496 1.00 90.38 92 VAL A CA 1
ATOM 721 C C . VAL A 1 92 ? -8.815 6.688 1.151 1.00 90.38 92 VAL A C 1
ATOM 723 O O . VAL A 1 92 ? -9.421 6.098 0.256 1.00 90.38 92 VAL A O 1
ATOM 726 N N . GLU A 1 93 ? -8.322 7.918 0.969 1.00 93.81 93 GLU A N 1
ATOM 727 C CA . GLU A 1 93 ? -8.436 8.659 -0.296 1.00 93.81 93 GLU A CA 1
ATOM 728 C C . GLU A 1 93 ? -7.706 7.940 -1.446 1.00 93.81 93 GLU A C 1
ATOM 730 O O . GLU A 1 93 ? -8.307 7.700 -2.494 1.00 93.81 93 GLU A O 1
ATOM 735 N N . ALA A 1 94 ? -6.450 7.532 -1.242 1.00 92.88 94 ALA A N 1
ATOM 736 C CA . ALA A 1 94 ? -5.648 6.830 -2.243 1.00 92.88 94 ALA A CA 1
ATOM 737 C C . ALA A 1 94 ? -6.269 5.494 -2.658 1.00 92.88 94 ALA A C 1
ATOM 739 O O . ALA A 1 94 ? -6.460 5.240 -3.848 1.00 92.88 94 ALA A O 1
ATOM 740 N N . LEU A 1 95 ? -6.631 4.652 -1.684 1.00 91.88 95 LEU A N 1
ATOM 741 C CA . LEU A 1 95 ? -7.226 3.350 -1.970 1.00 91.88 95 LEU A CA 1
ATOM 742 C C . LEU A 1 95 ? -8.617 3.506 -2.607 1.00 91.88 95 LEU A C 1
ATOM 744 O O . LEU A 1 95 ? -8.959 2.726 -3.492 1.00 91.88 95 LEU A O 1
ATOM 748 N N . SER A 1 96 ? -9.387 4.551 -2.274 1.00 93.06 96 SER A N 1
ATOM 749 C CA . SER A 1 96 ? -10.637 4.879 -2.985 1.00 93.06 96 SER A CA 1
ATOM 750 C C . SER A 1 96 ? -10.396 5.230 -4.460 1.00 93.06 96 SER A C 1
ATOM 752 O O . SER A 1 96 ? -11.143 4.777 -5.331 1.00 93.06 96 SER A O 1
ATOM 754 N N . ILE A 1 97 ? -9.351 6.014 -4.757 1.00 96.06 97 ILE A N 1
ATOM 755 C CA . ILE A 1 97 ? -8.964 6.369 -6.133 1.00 96.06 97 ILE A CA 1
ATOM 756 C C . ILE A 1 97 ? -8.507 5.123 -6.903 1.00 96.06 97 ILE A C 1
ATOM 758 O O . ILE A 1 97 ? -8.926 4.949 -8.042 1.00 96.06 97 ILE A O 1
ATOM 762 N N . LEU A 1 98 ? -7.719 4.240 -6.283 1.00 91.12 98 LEU A N 1
ATOM 763 C CA . LEU A 1 98 ? -7.186 3.013 -6.894 1.00 91.12 98 LEU A CA 1
ATOM 764 C C . LEU A 1 98 ? -8.243 1.915 -7.094 1.00 91.12 98 LEU A C 1
ATOM 766 O O . LEU A 1 98 ? -8.226 1.217 -8.108 1.00 91.12 98 LEU A O 1
ATOM 770 N N . THR A 1 99 ? -9.196 1.785 -6.170 1.00 92.19 99 THR A N 1
ATOM 771 C CA . THR A 1 99 ? -10.255 0.759 -6.231 1.00 92.19 99 THR A CA 1
ATOM 772 C C . THR A 1 99 ? -11.278 1.065 -7.322 1.00 92.19 99 THR A C 1
ATOM 774 O O . THR A 1 99 ? -11.751 0.157 -7.999 1.00 92.19 99 THR A O 1
ATOM 777 N N . ARG A 1 100 ? -11.605 2.346 -7.544 1.00 93.19 100 ARG A N 1
ATOM 778 C CA . ARG A 1 100 ? -12.630 2.774 -8.510 1.00 93.19 100 ARG A CA 1
ATOM 779 C C . ARG A 1 100 ? -12.386 2.333 -9.973 1.00 93.19 100 ARG A C 1
ATOM 781 O O . ARG A 1 100 ? -13.363 1.936 -10.603 1.00 93.19 100 ARG A O 1
ATOM 788 N N . PRO A 1 101 ? -11.164 2.400 -10.541 1.00 94.12 101 PRO A N 1
ATOM 789 C CA . PRO A 1 101 ? -10.836 1.814 -11.844 1.00 94.12 101 PRO A CA 1
ATOM 790 C C . PRO A 1 101 ? -10.465 0.322 -11.769 1.00 94.12 101 PRO A C 1
ATOM 792 O O . PRO A 1 101 ? -10.228 -0.281 -12.811 1.00 94.12 101 PRO A O 1
ATOM 795 N N . GLY A 1 102 ? -10.393 -0.271 -10.571 1.00 92.06 102 GLY A N 1
ATOM 796 C CA . GLY A 1 102 ? -9.985 -1.662 -10.373 1.00 92.06 102 GLY A CA 1
ATOM 797 C C . GLY A 1 102 ? -8.476 -1.897 -10.488 1.00 92.06 102 GLY A C 1
ATOM 798 O O . GLY A 1 102 ? -8.079 -2.893 -11.089 1.00 92.06 102 GLY A O 1
ATOM 799 N N . CYS A 1 103 ? -7.638 -1.005 -9.935 1.00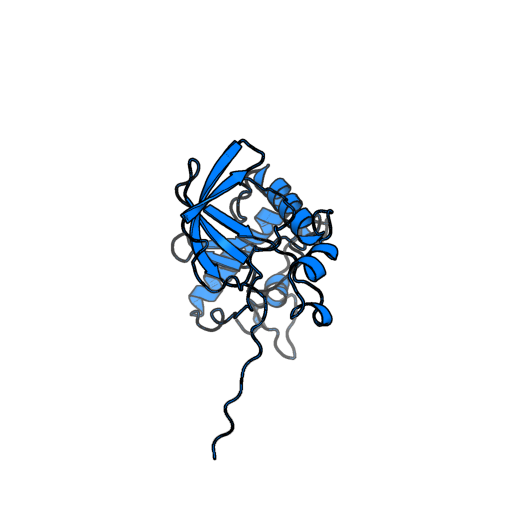 92.25 103 CYS A N 1
ATOM 800 C CA . CYS A 1 103 ? -6.187 -1.217 -9.875 1.00 92.25 103 CYS A CA 1
ATOM 801 C C . CYS A 1 103 ? -5.882 -2.564 -9.213 1.00 92.25 103 CYS A C 1
ATOM 803 O O . CYS A 1 103 ? -6.199 -2.777 -8.045 1.00 92.25 103 CYS A O 1
ATOM 805 N N . SER A 1 104 ? -5.254 -3.475 -9.949 1.00 90.75 104 SER A N 1
ATOM 806 C CA . SER A 1 104 ? -5.025 -4.835 -9.478 1.00 90.75 104 SER A CA 1
ATOM 807 C C . SER A 1 104 ? -3.747 -4.970 -8.643 1.00 90.75 104 SER A C 1
ATOM 809 O O . SER A 1 104 ? -3.618 -5.946 -7.904 1.00 90.75 104 SER A O 1
ATOM 811 N N . SER A 1 105 ? -2.793 -4.040 -8.764 1.00 88.88 105 SER A N 1
ATOM 812 C CA . SER A 1 105 ? -1.512 -4.047 -8.031 1.00 88.88 105 SER A CA 1
ATOM 813 C C . SER A 1 105 ? -1.493 -3.137 -6.793 1.00 88.88 105 SER A C 1
ATOM 815 O O . SER A 1 105 ? -0.427 -2.812 -6.268 1.00 88.88 105 SER A O 1
ATOM 817 N N . ALA A 1 106 ? -2.670 -2.762 -6.297 1.00 85.75 106 ALA A N 1
ATOM 818 C CA . ALA A 1 106 ? -2.880 -2.177 -4.978 1.00 85.75 106 ALA A CA 1
ATOM 819 C 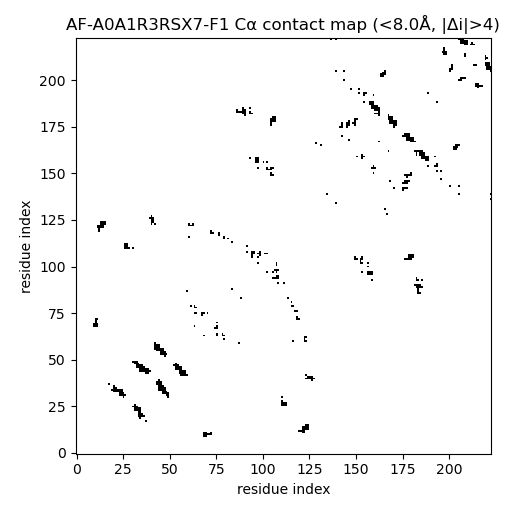C . ALA A 1 106 ? -4.010 -2.941 -4.257 1.00 85.75 106 ALA A C 1
ATOM 821 O O . ALA A 1 106 ? -4.839 -3.561 -4.927 1.00 85.75 106 ALA A O 1
ATOM 822 N N . PRO A 1 107 ? -4.080 -2.919 -2.915 1.00 85.19 107 PRO A N 1
ATOM 823 C CA . PRO A 1 107 ? -5.237 -3.429 -2.189 1.00 85.19 107 PRO A CA 1
ATOM 824 C C . PRO A 1 107 ? -6.519 -2.674 -2.565 1.00 85.19 107 PRO A C 1
ATOM 826 O O . PRO A 1 107 ? -6.548 -1.443 -2.549 1.00 85.19 107 PRO A O 1
ATOM 829 N N . SER A 1 108 ? -7.601 -3.401 -2.838 1.00 87.62 108 SER A N 1
ATOM 830 C CA . SER A 1 108 ? -8.933 -2.800 -2.954 1.00 87.62 108 SER A CA 1
ATOM 831 C C . SER A 1 108 ? -9.444 -2.369 -1.579 1.00 87.62 108 SER A C 1
ATOM 833 O O . SER A 1 108 ? -9.452 -3.166 -0.639 1.00 87.62 108 SER A O 1
ATOM 835 N N . LEU A 1 109 ? -9.939 -1.136 -1.464 1.00 87.94 109 LEU A N 1
ATOM 836 C CA . LEU A 1 109 ? -10.644 -0.661 -0.278 1.00 87.94 109 LEU A CA 1
ATOM 837 C C . LEU A 1 109 ? -12.015 -1.340 -0.204 1.00 87.94 109 LEU A C 1
ATOM 839 O O . LEU A 1 109 ? -12.911 -1.027 -0.985 1.00 87.94 109 LEU A O 1
ATOM 843 N N . ILE A 1 110 ? -12.165 -2.275 0.733 1.00 86.62 110 ILE A N 1
ATOM 844 C CA . ILE A 1 110 ? -13.435 -2.972 0.981 1.00 86.62 110 ILE A CA 1
ATOM 845 C C . ILE A 1 110 ? -14.376 -2.082 1.800 1.00 86.62 110 ILE A C 1
ATOM 847 O O . ILE A 1 110 ? -15.539 -1.915 1.445 1.00 86.62 110 ILE A O 1
ATOM 851 N N . ASP A 1 111 ? -13.871 -1.515 2.896 1.00 85.94 111 ASP A N 1
ATOM 852 C CA . ASP A 1 111 ? -14.614 -0.662 3.824 1.00 85.94 111 ASP A CA 1
ATOM 853 C C . ASP A 1 111 ? -13.629 0.152 4.683 1.00 85.94 111 ASP A C 1
ATOM 855 O O . ASP A 1 111 ? -12.434 -0.151 4.721 1.00 85.94 111 ASP A O 1
ATOM 859 N N . TRP A 1 112 ? -14.117 1.165 5.396 1.00 88.75 112 TRP A N 1
ATOM 860 C CA . TRP A 1 112 ? -13.361 1.869 6.433 1.00 88.75 112 TRP A CA 1
ATOM 861 C C . TRP A 1 112 ? -14.294 2.466 7.495 1.00 88.75 112 TRP A C 1
ATOM 863 O O . TRP A 1 112 ? -15.495 2.657 7.293 1.00 88.75 112 TRP A O 1
ATOM 873 N N . MET A 1 113 ? -13.730 2.770 8.661 1.00 87.25 113 MET A N 1
ATOM 874 C CA . MET A 1 113 ? -14.431 3.465 9.737 1.00 87.25 113 MET A CA 1
ATOM 875 C C . MET A 1 113 ? -13.471 4.363 10.517 1.00 87.25 113 MET A C 1
ATOM 877 O O . MET A 1 113 ? -12.257 4.178 10.487 1.00 87.25 113 MET A O 1
ATOM 881 N N . TYR A 1 114 ? -14.036 5.314 11.253 1.00 85.94 114 TYR A N 1
ATOM 882 C CA . TYR A 1 114 ? -13.329 6.122 12.236 1.00 85.94 114 TYR A CA 1
ATOM 883 C C . TYR A 1 114 ? -14.187 6.214 13.498 1.00 85.94 114 TYR A C 1
ATOM 885 O O . TYR A 1 114 ? -15.390 6.466 13.416 1.00 85.94 114 TYR A O 1
ATOM 893 N N . ARG A 1 115 ? -13.574 5.985 14.661 1.00 82.81 115 ARG A N 1
ATOM 894 C CA . ARG A 1 115 ? -14.226 6.052 15.972 1.00 82.81 115 ARG A CA 1
ATOM 895 C C . ARG A 1 115 ? -13.244 6.578 17.014 1.00 82.81 115 ARG A C 1
ATOM 897 O O . ARG A 1 115 ? -12.048 6.318 16.920 1.00 82.81 115 ARG A O 1
ATOM 904 N N . ARG A 1 116 ? -13.751 7.284 18.026 1.00 81.88 116 ARG A N 1
ATOM 905 C CA . ARG A 1 116 ? -12.959 7.651 19.206 1.00 81.88 116 ARG A CA 1
ATOM 906 C C . ARG A 1 116 ? -12.697 6.392 20.036 1.00 81.88 116 ARG A C 1
ATOM 908 O O . ARG A 1 116 ? -13.645 5.673 20.338 1.00 81.88 116 ARG A O 1
ATOM 915 N N . GLN A 1 117 ? -11.444 6.160 20.419 1.00 75.12 117 GLN A N 1
ATOM 916 C CA . GLN A 1 117 ? -11.078 5.054 21.309 1.00 75.12 117 GLN A CA 1
ATOM 917 C C . GLN A 1 117 ? -11.697 5.230 22.704 1.00 75.12 117 GLN A C 1
ATOM 919 O O . GLN A 1 117 ? -11.794 6.352 23.215 1.00 75.12 117 GLN A O 1
ATOM 924 N N . SER A 1 118 ? -12.100 4.124 23.329 1.00 75.81 118 SER A N 1
ATOM 925 C CA . SER A 1 118 ? -12.513 4.093 24.736 1.00 75.81 118 SER A CA 1
ATOM 926 C C . SER A 1 118 ? -11.321 4.218 25.702 1.00 75.81 118 SER A C 1
ATOM 928 O O . SER A 1 118 ? -10.159 4.214 25.300 1.00 75.81 118 SER A O 1
ATOM 930 N N . ASN A 1 119 ? -11.605 4.348 27.004 1.00 69.88 119 ASN A N 1
ATOM 931 C CA . ASN A 1 119 ? -10.568 4.449 28.041 1.00 69.88 119 ASN A CA 1
ATOM 932 C C . ASN A 1 119 ? -9.715 3.175 28.168 1.00 69.88 119 ASN A C 1
ATOM 934 O O . ASN A 1 119 ? -8.575 3.253 28.620 1.00 69.88 119 ASN A O 1
ATOM 938 N N . ASP A 1 120 ? -10.284 2.027 27.806 1.00 68.31 120 ASP A N 1
ATOM 939 C CA . ASP A 1 120 ? -9.748 0.699 28.109 1.00 68.31 120 ASP A CA 1
ATOM 940 C C . ASP A 1 120 ? -9.275 -0.039 26.837 1.00 68.31 120 ASP A C 1
ATOM 942 O O . ASP A 1 120 ? -8.821 -1.181 26.905 1.00 68.31 120 ASP A O 1
ATOM 946 N N . GLU A 1 121 ? -9.346 0.631 25.680 1.00 67.25 121 GLU A N 1
ATOM 947 C CA . GLU A 1 121 ? -8.784 0.165 24.410 1.00 67.25 121 GLU A CA 1
ATOM 948 C C . GLU A 1 121 ? -7.247 0.204 24.389 1.00 67.25 121 GLU A C 1
ATOM 950 O O . GLU A 1 121 ? -6.586 0.971 25.094 1.00 67.25 121 GLU A O 1
ATOM 955 N N . TRP A 1 122 ? -6.693 -0.669 23.550 1.00 64.75 122 TRP A N 1
ATOM 956 C CA . TRP A 1 122 ? -5.266 -0.949 23.444 1.00 64.75 122 TRP A CA 1
ATOM 957 C C . TRP A 1 122 ? -4.461 0.139 22.698 1.00 64.75 122 TRP A C 1
ATOM 959 O O . TRP A 1 122 ? -5.016 1.060 22.096 1.00 64.75 122 TRP A O 1
ATOM 969 N N . VAL A 1 123 ? -3.128 0.019 22.740 1.00 51.84 123 VAL A N 1
ATOM 970 C CA . VAL A 1 123 ? -2.146 0.919 22.098 1.00 51.84 123 VAL A CA 1
ATOM 971 C C . VAL A 1 123 ? -1.063 0.074 21.387 1.00 51.84 123 VAL A C 1
ATOM 973 O O . VAL A 1 123 ? -0.647 -0.932 21.966 1.00 51.84 123 VAL A O 1
ATOM 976 N N . PRO A 1 124 ? -0.615 0.409 20.157 1.00 51.00 124 PRO A N 1
ATOM 977 C CA . PRO A 1 124 ? 0.230 -0.473 19.336 1.00 51.00 124 PRO A CA 1
ATOM 978 C C . PRO A 1 124 ? 1.724 -0.486 19.723 1.00 51.00 124 PRO A C 1
ATOM 980 O O . PRO A 1 124 ? 2.250 0.501 20.242 1.00 51.00 124 PRO A O 1
ATOM 983 N N . GLY A 1 125 ? 2.387 -1.614 19.424 1.00 36.91 125 GLY A N 1
ATOM 984 C CA . GLY A 1 125 ? 3.824 -1.876 19.609 1.00 36.91 125 GLY A CA 1
ATOM 985 C C . GLY A 1 125 ? 4.743 -1.336 18.495 1.00 36.91 125 GLY A C 1
ATOM 986 O O . GLY A 1 125 ? 4.378 -0.413 17.764 1.00 36.91 125 GLY A O 1
ATOM 987 N N . ILE A 1 126 ? 5.968 -1.874 18.383 1.00 31.31 126 ILE A N 1
ATOM 988 C CA . ILE A 1 126 ? 7.066 -1.296 17.570 1.00 31.31 126 ILE A CA 1
ATOM 989 C C . ILE A 1 126 ? 7.544 -2.258 16.469 1.00 31.31 126 ILE A C 1
ATOM 991 O O . ILE A 1 126 ? 7.862 -3.418 16.709 1.00 31.31 126 ILE A O 1
ATOM 995 N N . ASN A 1 127 ? 7.664 -1.730 15.248 1.00 33.41 127 ASN A N 1
ATOM 996 C CA . ASN A 1 127 ? 7.932 -2.500 14.034 1.00 33.41 127 ASN A CA 1
ATOM 997 C C . ASN A 1 127 ? 9.377 -3.022 13.876 1.00 33.41 127 ASN A C 1
ATOM 999 O O . ASN A 1 127 ? 10.343 -2.380 14.288 1.00 33.41 127 ASN A O 1
ATOM 1003 N N . VAL A 1 128 ? 9.517 -4.140 13.152 1.00 34.97 128 VAL A N 1
ATOM 1004 C CA . VAL A 1 128 ? 10.787 -4.739 12.711 1.00 34.97 128 VAL A CA 1
ATOM 1005 C C . VAL A 1 128 ? 10.695 -5.116 11.224 1.00 34.97 128 VAL A C 1
ATOM 1007 O O . VAL A 1 128 ? 9.746 -5.783 10.816 1.00 34.97 128 VAL A O 1
ATOM 1010 N N . SER A 1 129 ? 11.696 -4.745 10.416 1.00 40.31 129 SER A N 1
ATOM 1011 C CA . SER A 1 129 ? 11.777 -5.048 8.975 1.00 40.31 129 SER A CA 1
ATOM 1012 C C . SER A 1 129 ? 13.114 -5.721 8.618 1.00 40.31 129 SER A C 1
ATOM 1014 O O . SER A 1 129 ? 14.179 -5.195 8.930 1.00 40.31 129 SER A O 1
ATOM 1016 N N . LEU A 1 130 ? 13.074 -6.929 8.023 1.00 49.09 130 LEU A N 1
ATOM 1017 C CA . LEU A 1 130 ? 14.258 -7.818 7.964 1.00 49.09 130 LEU A CA 1
ATOM 1018 C C . LEU A 1 130 ? 14.455 -8.687 6.699 1.00 49.09 130 LEU A C 1
ATOM 1020 O O . LEU A 1 130 ? 15.499 -9.323 6.589 1.00 49.09 130 LEU A O 1
ATOM 1024 N N . ILE A 1 131 ? 13.503 -8.776 5.758 1.00 55.50 131 ILE A N 1
ATOM 1025 C CA . ILE A 1 131 ? 13.469 -9.907 4.793 1.00 55.50 131 ILE A CA 1
ATOM 1026 C C . ILE A 1 131 ? 13.820 -9.599 3.323 1.00 55.50 131 ILE A C 1
ATOM 1028 O O . ILE A 1 131 ? 13.698 -10.487 2.486 1.00 55.50 131 ILE A O 1
ATOM 1032 N N . PHE A 1 132 ? 14.256 -8.384 2.966 1.00 56.56 132 PHE A N 1
ATOM 1033 C CA . PHE A 1 132 ? 14.550 -8.057 1.556 1.00 56.56 132 PHE A CA 1
ATOM 1034 C C . PHE A 1 132 ? 15.897 -8.618 1.058 1.00 56.56 132 PHE A C 1
ATOM 1036 O O . PHE A 1 132 ? 15.977 -9.159 -0.045 1.00 56.56 132 PHE A O 1
ATOM 1043 N N . ASP A 1 133 ? 16.958 -8.522 1.868 1.00 60.94 133 ASP A N 1
ATOM 1044 C CA . ASP A 1 133 ? 18.326 -8.888 1.458 1.00 60.94 133 ASP A CA 1
ATOM 1045 C C . ASP A 1 133 ? 18.562 -10.415 1.330 1.00 60.94 133 ASP A C 1
ATOM 1047 O O . ASP A 1 133 ? 19.632 -10.835 0.892 1.00 60.94 133 ASP A O 1
ATOM 1051 N N . SER A 1 134 ? 17.580 -11.261 1.671 1.00 66.75 134 SER A N 1
ATOM 1052 C CA . SER A 1 134 ? 17.678 -12.731 1.592 1.00 66.75 134 SER A CA 1
ATOM 1053 C C . SER A 1 134 ? 17.254 -13.338 0.243 1.00 66.75 134 SER A C 1
ATOM 1055 O O . SER A 1 134 ? 17.429 -14.540 0.036 1.00 66.75 134 SER A O 1
ATOM 1057 N N . LEU A 1 135 ? 16.705 -12.542 -0.684 1.00 70.50 135 LEU A N 1
ATOM 1058 C CA . LEU A 1 135 ? 16.188 -13.024 -1.973 1.00 70.50 135 LEU A CA 1
ATOM 1059 C C . LEU A 1 135 ? 17.296 -13.306 -3.007 1.00 70.50 135 LEU A C 1
ATOM 1061 O O . LEU A 1 135 ? 18.226 -12.508 -3.177 1.00 70.50 135 LEU A O 1
ATOM 1065 N N . ASP A 1 136 ? 17.151 -14.403 -3.767 1.00 81.06 136 ASP A N 1
ATOM 1066 C CA . ASP A 1 136 ? 18.072 -14.772 -4.857 1.00 81.06 136 ASP A CA 1
ATOM 1067 C C . ASP A 1 136 ? 18.074 -13.712 -5.983 1.00 81.06 136 ASP A C 1
ATOM 1069 O O . ASP A 1 136 ? 17.102 -12.982 -6.178 1.00 81.06 136 ASP A O 1
ATOM 1073 N N . ARG A 1 137 ? 19.171 -13.590 -6.743 1.00 82.19 137 ARG A N 1
ATOM 1074 C CA . ARG A 1 137 ? 19.310 -12.530 -7.761 1.00 82.19 137 ARG A CA 1
ATOM 1075 C C . ARG A 1 137 ? 18.248 -12.598 -8.873 1.00 82.19 137 ARG A C 1
ATOM 1077 O O . ARG A 1 137 ? 17.730 -11.560 -9.280 1.00 82.19 137 ARG A O 1
ATOM 1084 N N . ARG A 1 138 ? 17.912 -13.796 -9.355 1.00 85.44 138 ARG A N 1
ATOM 1085 C CA . ARG A 1 138 ? 16.869 -14.017 -10.372 1.00 85.44 138 ARG A CA 1
ATOM 1086 C C . ARG A 1 138 ? 15.493 -13.668 -9.802 1.00 85.44 138 ARG A C 1
ATOM 1088 O O . ARG A 1 138 ? 14.661 -13.125 -10.525 1.00 85.44 138 ARG A O 1
ATOM 1095 N N . GLU A 1 139 ? 15.265 -13.928 -8.519 1.00 77.56 139 GLU A N 1
ATOM 1096 C CA . GLU A 1 139 ? 14.059 -13.496 -7.816 1.00 77.56 139 GLU A CA 1
ATOM 1097 C C . GLU A 1 139 ? 13.993 -11.973 -7.636 1.00 77.56 139 GLU A C 1
ATOM 1099 O O . GLU A 1 139 ? 12.957 -11.387 -7.947 1.00 77.56 139 GLU A O 1
ATOM 1104 N N . ARG A 1 140 ? 15.089 -11.300 -7.258 1.00 82.38 140 ARG A N 1
ATOM 1105 C CA . ARG A 1 140 ? 15.140 -9.824 -7.242 1.00 82.38 140 ARG A CA 1
ATOM 1106 C C . ARG A 1 140 ? 14.847 -9.232 -8.624 1.00 82.38 140 ARG A C 1
ATOM 1108 O O . ARG A 1 140 ? 14.128 -8.242 -8.722 1.00 82.38 140 ARG A O 1
ATOM 1115 N N . ASP A 1 141 ? 15.325 -9.859 -9.700 1.00 87.94 141 ASP A N 1
ATOM 1116 C CA . ASP A 1 141 ? 15.019 -9.438 -11.074 1.00 87.94 141 ASP A CA 1
ATOM 1117 C C . ASP A 1 141 ? 13.569 -9.747 -11.505 1.00 87.94 141 ASP A C 1
ATOM 1119 O O . ASP A 1 141 ? 13.014 -9.012 -12.326 1.00 87.94 141 ASP A O 1
ATOM 1123 N N . ASN A 1 142 ? 12.921 -10.779 -10.946 1.00 84.50 142 ASN A N 1
ATOM 1124 C CA . ASN A 1 142 ? 11.474 -10.998 -11.093 1.00 84.50 142 ASN A CA 1
ATOM 1125 C C . ASN A 1 142 ? 10.675 -9.907 -10.368 1.00 84.50 142 ASN A C 1
ATOM 1127 O O . ASN A 1 142 ? 9.815 -9.274 -10.983 1.00 84.50 142 ASN A O 1
ATOM 1131 N N . LEU A 1 143 ? 11.018 -9.632 -9.106 1.00 81.06 143 LEU A N 1
ATOM 1132 C CA . LEU A 1 143 ? 10.388 -8.604 -8.280 1.00 81.06 143 LEU A CA 1
ATOM 1133 C C . LEU A 1 143 ? 10.503 -7.214 -8.921 1.00 81.06 143 LEU A C 1
ATOM 1135 O O . LEU A 1 143 ? 9.491 -6.537 -9.066 1.00 81.06 143 LEU A O 1
ATOM 1139 N N . ARG A 1 144 ? 11.685 -6.819 -9.417 1.00 90.56 144 ARG A N 1
ATOM 1140 C CA . ARG A 1 144 ? 11.880 -5.567 -10.181 1.00 90.56 144 ARG A CA 1
ATOM 1141 C C . ARG A 1 144 ? 10.913 -5.460 -11.367 1.00 90.56 144 ARG A C 1
ATOM 1143 O O . ARG A 1 144 ? 10.206 -4.462 -11.509 1.00 90.56 144 ARG A O 1
ATOM 1150 N N . ARG A 1 145 ? 10.824 -6.509 -12.194 1.00 91.06 145 ARG A N 1
ATOM 1151 C CA . ARG A 1 145 ? 9.911 -6.548 -13.353 1.00 91.06 145 ARG A CA 1
ATOM 1152 C C . ARG A 1 145 ? 8.436 -6.472 -12.957 1.00 91.06 145 ARG A C 1
ATOM 1154 O O . ARG A 1 145 ? 7.656 -5.870 -13.693 1.00 91.06 145 ARG A O 1
ATOM 1161 N N . ALA A 1 146 ? 8.050 -7.061 -11.830 1.00 86.56 146 ALA A N 1
ATOM 1162 C CA . ALA A 1 146 ? 6.688 -6.975 -11.317 1.00 86.56 146 ALA A CA 1
ATOM 1163 C C . ALA A 1 146 ? 6.387 -5.596 -10.701 1.00 86.56 146 ALA A C 1
ATOM 1165 O O . ALA A 1 146 ? 5.340 -5.025 -10.992 1.00 86.56 146 ALA A O 1
ATOM 1166 N N . PHE A 1 147 ? 7.323 -5.015 -9.945 1.00 90.69 147 PHE A N 1
ATOM 1167 C CA . PHE A 1 147 ? 7.211 -3.666 -9.386 1.00 90.69 147 PHE A CA 1
ATOM 1168 C C . PHE A 1 147 ? 7.019 -2.607 -10.472 1.00 90.69 147 PHE A C 1
ATOM 1170 O O . PHE A 1 147 ? 6.109 -1.790 -10.377 1.00 90.69 147 PHE A O 1
ATOM 1177 N N . LYS A 1 148 ? 7.821 -2.648 -11.545 1.00 94.69 148 LYS A N 1
ATOM 1178 C CA . LYS A 1 148 ? 7.709 -1.699 -12.666 1.00 94.69 148 LYS A CA 1
ATOM 1179 C C . LYS A 1 148 ? 6.312 -1.719 -13.299 1.00 94.69 148 LYS A C 1
ATOM 1181 O O . LYS A 1 148 ? 5.806 -0.666 -13.674 1.00 94.69 148 LYS A O 1
ATOM 1186 N N . LYS A 1 149 ? 5.658 -2.889 -13.358 1.00 94.56 149 LYS A N 1
ATOM 1187 C CA . LYS A 1 149 ? 4.248 -3.016 -13.770 1.00 94.56 149 LYS A CA 1
ATOM 1188 C C . LYS A 1 149 ? 3.292 -2.440 -12.722 1.00 94.56 149 LYS A C 1
ATOM 1190 O O . LYS A 1 149 ? 2.455 -1.623 -13.079 1.00 94.56 149 LYS A O 1
ATOM 1195 N N . ALA A 1 150 ? 3.440 -2.829 -11.455 1.00 89.50 150 ALA A N 1
ATOM 1196 C CA . ALA A 1 150 ? 2.576 -2.398 -10.354 1.00 89.50 150 ALA A CA 1
ATOM 1197 C C . ALA A 1 150 ? 2.558 -0.872 -10.167 1.00 89.50 150 ALA A C 1
ATOM 1199 O O . ALA A 1 150 ? 1.498 -0.268 -10.011 1.00 89.50 150 ALA A O 1
ATOM 1200 N N . TRP A 1 151 ? 3.731 -0.242 -10.245 1.00 94.19 151 TRP A N 1
ATOM 1201 C CA . TRP A 1 151 ? 3.894 1.206 -10.171 1.00 94.19 151 TRP A CA 1
ATOM 1202 C C . TRP A 1 151 ? 3.241 1.909 -11.366 1.00 94.19 151 TRP A C 1
ATOM 1204 O O . TRP A 1 151 ? 2.466 2.841 -11.171 1.00 94.19 151 TRP A O 1
ATOM 1214 N N . LEU A 1 152 ? 3.472 1.424 -12.596 1.00 95.25 152 LEU A N 1
ATOM 1215 C CA . LEU A 1 152 ? 2.812 1.957 -13.796 1.00 95.25 152 LEU A CA 1
ATOM 1216 C C . LEU A 1 152 ? 1.282 1.804 -13.740 1.00 95.25 152 LEU A C 1
ATOM 1218 O O . LEU A 1 152 ? 0.573 2.710 -14.169 1.00 95.25 152 LEU A O 1
ATOM 1222 N N . GLU A 1 153 ? 0.770 0.705 -13.182 1.00 95.56 153 GLU A N 1
ATOM 1223 C CA . GLU A 1 153 ? -0.667 0.492 -12.979 1.00 95.56 153 GLU A CA 1
ATOM 1224 C C . GLU A 1 153 ? -1.245 1.527 -11.999 1.00 95.56 153 GLU A C 1
ATOM 1226 O O . GLU A 1 153 ? -2.181 2.240 -12.360 1.00 95.56 153 GLU A O 1
ATOM 1231 N N . CYS A 1 154 ? -0.633 1.713 -10.822 1.00 92.38 154 CYS A N 1
ATOM 1232 C CA . CYS A 1 154 ? -1.066 2.709 -9.829 1.00 92.38 154 CYS A CA 1
ATOM 1233 C C . CYS A 1 154 ? -1.049 4.143 -10.390 1.00 92.38 154 CYS A C 1
ATOM 1235 O O . CYS A 1 154 ? -2.027 4.882 -10.239 1.00 92.38 154 CYS A O 1
ATOM 1237 N N . ILE A 1 155 ? 0.018 4.499 -11.114 1.00 94.50 155 ILE A N 1
ATOM 1238 C CA . ILE A 1 155 ? 0.151 5.774 -11.832 1.00 94.50 155 ILE A CA 1
ATOM 1239 C C . ILE A 1 155 ? -0.966 5.931 -12.874 1.00 94.50 155 ILE A C 1
ATOM 1241 O O . ILE A 1 155 ? -1.601 6.983 -12.939 1.00 94.50 155 ILE A O 1
ATOM 1245 N N . SER A 1 156 ? -1.271 4.890 -13.656 1.00 94.56 156 SER A N 1
ATOM 1246 C CA . SER A 1 156 ? -2.361 4.934 -14.644 1.00 94.56 156 SER A CA 1
ATOM 1247 C C . SER A 1 156 ? -3.750 5.061 -14.001 1.00 94.56 156 SER A C 1
ATOM 1249 O O . SER A 1 156 ? -4.642 5.689 -14.570 1.00 94.56 156 SER A O 1
ATOM 1251 N N . CYS A 1 157 ? -3.913 4.544 -12.780 1.00 94.75 157 CYS A N 1
ATOM 1252 C CA . CYS A 1 157 ? -5.106 4.701 -11.952 1.00 94.75 157 CYS A CA 1
ATOM 1253 C C . CYS A 1 157 ? -5.167 6.043 -11.195 1.00 94.75 157 CYS A C 1
ATOM 1255 O O . CYS A 1 157 ? -6.133 6.283 -10.473 1.00 94.75 157 CYS A O 1
ATOM 1257 N N . GLY A 1 158 ? -4.187 6.939 -11.372 1.00 94.69 158 GLY A N 1
ATOM 1258 C CA . GLY A 1 158 ? -4.222 8.302 -10.835 1.00 94.69 158 GLY A CA 1
ATOM 1259 C C . GLY A 1 158 ? -3.584 8.496 -9.456 1.00 94.69 158 GLY A C 1
ATOM 1260 O O . GLY A 1 158 ? -3.844 9.527 -8.833 1.00 94.69 158 GLY A O 1
ATOM 1261 N N . VAL A 1 159 ? -2.747 7.560 -8.989 1.00 94.38 159 VAL A N 1
ATOM 1262 C CA . VAL A 1 159 ? -2.013 7.671 -7.715 1.00 94.38 159 VAL A CA 1
ATOM 1263 C C . VAL A 1 159 ? -0.517 7.421 -7.908 1.00 94.38 159 VAL A C 1
ATOM 1265 O O . VAL A 1 159 ? -0.090 6.352 -8.337 1.00 94.38 159 VAL A O 1
ATOM 1268 N N . GLU A 1 160 ? 0.286 8.406 -7.522 1.00 93.81 160 GLU A N 1
ATOM 1269 C CA . GLU A 1 160 ? 1.729 8.285 -7.341 1.00 93.81 160 GLU A CA 1
ATOM 1270 C C . GLU A 1 160 ? 2.030 7.983 -5.869 1.00 93.81 160 GLU A C 1
ATOM 1272 O O . GLU A 1 160 ? 1.536 8.669 -4.977 1.00 93.81 160 GLU A O 1
ATOM 1277 N N . HIS A 1 161 ? 2.815 6.942 -5.591 1.00 92.06 161 HIS A N 1
ATOM 1278 C CA . HIS A 1 161 ? 3.117 6.539 -4.218 1.00 92.06 161 HIS A CA 1
ATOM 1279 C C . HIS A 1 161 ? 4.288 7.361 -3.661 1.00 92.06 161 HIS A C 1
ATOM 1281 O O . HIS A 1 161 ? 5.427 7.199 -4.097 1.00 92.06 161 HIS A O 1
ATOM 1287 N N . GLY A 1 162 ? 4.004 8.237 -2.695 1.00 88.88 162 GLY A N 1
ATOM 1288 C CA . GLY A 1 162 ? 4.960 9.214 -2.169 1.00 88.88 162 GLY A CA 1
ATOM 1289 C C . GLY A 1 162 ? 5.956 8.612 -1.180 1.00 88.88 162 GLY A C 1
ATOM 1290 O O . GLY A 1 162 ? 7.141 8.936 -1.227 1.00 88.88 162 GLY A O 1
ATOM 1291 N N . ASP A 1 163 ? 5.512 7.702 -0.305 1.00 87.19 163 ASP A N 1
ATOM 1292 C CA . ASP A 1 163 ? 6.424 7.043 0.637 1.00 87.19 163 ASP A CA 1
ATOM 1293 C C . ASP A 1 163 ? 7.181 5.883 -0.029 1.00 87.19 163 ASP A C 1
ATOM 1295 O O . ASP A 1 163 ? 6.684 4.763 -0.129 1.00 87.19 163 ASP A O 1
ATOM 1299 N N . SER A 1 164 ? 8.377 6.162 -0.544 1.00 85.25 164 SER A N 1
ATOM 1300 C CA . SER A 1 164 ? 9.178 5.177 -1.277 1.00 85.25 164 SER A CA 1
ATOM 1301 C C . SER A 1 164 ? 9.993 4.258 -0.357 1.00 85.25 164 SER A C 1
ATOM 1303 O O . SER A 1 164 ? 10.512 4.666 0.687 1.00 85.25 164 SER A O 1
ATOM 1305 N N . GLY A 1 165 ? 10.160 3.005 -0.785 1.00 83.50 165 GLY A N 1
ATOM 1306 C CA . GLY A 1 165 ? 11.083 2.039 -0.183 1.00 83.50 165 GLY A CA 1
ATOM 1307 C C . GLY A 1 165 ? 10.550 0.609 -0.208 1.00 83.50 165 GLY A C 1
ATOM 1308 O O . GLY A 1 165 ? 9.343 0.384 -0.256 1.00 83.50 165 GLY A O 1
ATOM 1309 N N . SER A 1 166 ? 11.444 -0.379 -0.136 1.00 80.38 166 SER A N 1
ATOM 1310 C CA . SER A 1 166 ? 11.091 -1.798 -0.324 1.00 80.38 166 SER A CA 1
ATOM 1311 C C . SER A 1 166 ? 10.165 -2.385 0.750 1.00 80.38 166 SER A C 1
ATOM 1313 O O . SER A 1 166 ? 9.568 -3.432 0.527 1.00 80.38 166 SER A O 1
ATOM 1315 N N . ARG A 1 167 ? 9.991 -1.696 1.885 1.00 76.44 167 ARG A N 1
ATOM 1316 C CA . ARG A 1 167 ? 8.999 -2.025 2.925 1.00 76.44 167 ARG A CA 1
ATOM 1317 C C . ARG A 1 167 ? 7.541 -1.875 2.456 1.00 76.44 167 ARG A C 1
ATOM 1319 O O . ARG A 1 167 ? 6.681 -2.589 2.949 1.00 76.44 167 ARG A O 1
ATOM 1326 N N . ASN A 1 168 ? 7.292 -1.002 1.476 1.00 83.38 168 ASN A N 1
ATOM 1327 C CA . ASN A 1 168 ? 5.965 -0.706 0.921 1.00 83.38 168 ASN A CA 1
ATOM 1328 C C . ASN A 1 168 ? 5.652 -1.578 -0.319 1.00 83.38 168 ASN A C 1
ATOM 1330 O O . ASN A 1 168 ? 4.835 -1.220 -1.169 1.00 83.38 168 ASN A O 1
ATOM 1334 N N . ILE A 1 169 ? 6.339 -2.723 -0.444 1.00 80.50 169 ILE A N 1
ATOM 1335 C CA . ILE A 1 169 ? 6.234 -3.679 -1.550 1.00 80.50 169 ILE A CA 1
ATOM 1336 C C . ILE A 1 169 ? 5.895 -5.067 -0.996 1.00 80.50 169 ILE A C 1
ATOM 1338 O O . ILE A 1 169 ? 6.658 -5.625 -0.209 1.00 80.50 169 ILE A O 1
ATOM 1342 N N . LEU A 1 170 ? 4.814 -5.675 -1.489 1.00 76.00 170 LEU A N 1
ATOM 1343 C CA . LEU A 1 170 ? 4.531 -7.099 -1.289 1.00 76.00 170 LEU A CA 1
ATOM 1344 C C . LEU A 1 170 ? 4.847 -7.893 -2.561 1.00 76.00 170 LEU A C 1
ATOM 1346 O O . LEU A 1 170 ? 4.414 -7.529 -3.658 1.00 76.00 170 LEU A O 1
ATOM 1350 N N . TRP A 1 171 ? 5.579 -8.998 -2.404 1.00 76.56 171 TRP A N 1
ATOM 1351 C CA . TRP A 1 171 ? 5.968 -9.902 -3.489 1.00 76.56 171 TRP A CA 1
ATOM 1352 C C . TRP A 1 171 ? 5.204 -11.225 -3.412 1.00 76.56 171 TRP A C 1
ATOM 1354 O O . TRP A 1 171 ? 5.454 -12.056 -2.539 1.00 76.56 171 TRP A O 1
ATOM 1364 N N . ASP A 1 172 ? 4.299 -11.434 -4.362 1.00 73.62 172 ASP A N 1
ATOM 1365 C CA . ASP A 1 172 ? 3.661 -12.718 -4.616 1.00 73.62 172 ASP A CA 1
ATOM 1366 C C . ASP A 1 172 ? 4.538 -13.536 -5.575 1.00 73.62 172 ASP A C 1
ATOM 1368 O O . ASP A 1 172 ? 4.530 -13.356 -6.798 1.00 73.62 172 ASP A O 1
ATOM 1372 N N . ARG A 1 173 ? 5.318 -14.446 -4.978 1.00 69.00 173 ARG A N 1
ATOM 1373 C CA . ARG A 1 173 ? 6.205 -15.390 -5.670 1.00 69.00 173 ARG A CA 1
ATOM 1374 C C . ARG A 1 173 ? 5.439 -16.321 -6.616 1.00 69.00 173 ARG A C 1
ATOM 1376 O O . ARG A 1 173 ? 5.998 -16.701 -7.643 1.00 69.00 173 ARG A O 1
ATOM 1383 N N . GLU A 1 174 ? 4.207 -16.708 -6.293 1.00 68.25 174 GLU A N 1
ATOM 1384 C CA . GLU A 1 174 ? 3.463 -17.726 -7.046 1.00 68.25 174 GLU A CA 1
ATOM 1385 C C . GLU A 1 174 ? 2.726 -17.103 -8.236 1.00 68.25 174 GLU A C 1
ATOM 1387 O O . GLU A 1 174 ? 2.907 -17.545 -9.370 1.00 68.25 174 GLU A O 1
ATOM 1392 N N . GLY A 1 175 ? 2.004 -16.001 -8.015 1.00 69.19 175 GLY A N 1
ATOM 1393 C CA . GLY A 1 175 ? 1.396 -15.191 -9.074 1.00 69.19 175 GLY A CA 1
ATOM 1394 C C . GLY A 1 175 ? 2.389 -14.339 -9.878 1.00 69.19 175 GLY A C 1
ATOM 1395 O O . GLY A 1 175 ? 1.990 -13.690 -10.846 1.00 69.19 175 GLY A O 1
ATOM 1396 N N . GLN A 1 176 ? 3.675 -14.322 -9.495 1.00 78.50 176 GLN A N 1
ATOM 1397 C CA . GLN A 1 176 ? 4.727 -13.457 -10.057 1.00 78.50 176 GLN A CA 1
ATOM 1398 C C . GLN A 1 176 ? 4.325 -11.969 -10.075 1.00 78.50 176 GLN A C 1
ATOM 1400 O O . GLN A 1 176 ? 4.614 -11.231 -11.026 1.00 78.50 176 GLN A O 1
ATOM 1405 N N . LYS A 1 177 ? 3.642 -11.525 -9.014 1.00 79.50 177 LYS A N 1
ATOM 1406 C CA . LYS A 1 177 ? 2.995 -10.213 -8.932 1.00 79.50 177 LYS A CA 1
ATOM 1407 C C . LYS A 1 177 ? 3.522 -9.377 -7.768 1.00 79.50 177 LYS A C 1
ATOM 1409 O O . LYS A 1 177 ? 3.854 -9.875 -6.700 1.00 79.50 177 LYS A O 1
ATOM 1414 N N . CYS A 1 178 ? 3.601 -8.074 -8.000 1.00 81.12 178 CYS A N 1
ATOM 1415 C CA . CYS A 1 178 ? 3.954 -7.078 -7.001 1.00 81.12 178 CYS A CA 1
ATOM 1416 C C . CYS A 1 178 ? 2.691 -6.311 -6.611 1.00 81.12 178 CYS A C 1
ATOM 1418 O O . CYS A 1 178 ? 1.888 -5.984 -7.484 1.00 81.12 178 CYS A O 1
ATOM 1420 N N . TYR A 1 179 ? 2.559 -5.976 -5.332 1.00 80.19 179 TYR A N 1
ATOM 1421 C CA . TYR A 1 179 ? 1.551 -5.040 -4.840 1.00 80.19 179 TYR A CA 1
ATOM 1422 C C . TYR A 1 179 ? 2.251 -3.900 -4.104 1.00 80.19 179 TYR A C 1
ATOM 1424 O O . TYR A 1 179 ? 3.218 -4.143 -3.379 1.00 80.19 179 TYR A O 1
ATOM 1432 N N . LEU A 1 180 ? 1.774 -2.672 -4.294 1.00 84.75 180 LEU A N 1
ATOM 1433 C CA . LEU A 1 180 ? 2.186 -1.526 -3.482 1.00 84.75 180 LEU A CA 1
ATOM 1434 C C . LEU A 1 180 ? 1.223 -1.376 -2.302 1.00 84.75 180 LEU A C 1
ATOM 1436 O O . LEU A 1 180 ? 0.018 -1.582 -2.461 1.00 84.75 180 LEU A O 1
ATOM 1440 N N . ILE A 1 181 ? 1.751 -1.042 -1.128 1.00 82.81 181 ILE A N 1
ATOM 1441 C CA . ILE A 1 181 ? 0.990 -0.889 0.119 1.00 82.81 181 ILE A CA 1
ATOM 1442 C C . ILE A 1 181 ? 1.435 0.363 0.881 1.00 82.81 181 ILE A C 1
ATOM 1444 O O . ILE A 1 181 ? 2.524 0.867 0.655 1.00 82.81 181 ILE A O 1
ATOM 1448 N N . ASP A 1 182 ? 0.607 0.806 1.825 1.00 83.62 182 ASP A N 1
ATOM 1449 C CA . ASP A 1 182 ? 0.833 1.978 2.683 1.00 83.62 182 ASP A CA 1
ATOM 1450 C C . ASP A 1 182 ? 0.807 3.359 1.988 1.00 83.62 182 ASP A C 1
ATOM 1452 O O . ASP A 1 182 ? 1.635 4.244 2.211 1.00 83.62 182 ASP A O 1
ATOM 1456 N N . PHE A 1 183 ? -0.240 3.587 1.187 1.00 86.75 183 PHE A N 1
ATOM 1457 C CA . PHE A 1 183 ? -0.530 4.865 0.519 1.00 86.75 183 PHE A CA 1
ATOM 1458 C C . PHE A 1 183 ? -0.947 6.024 1.472 1.00 86.75 183 PHE A C 1
ATOM 1460 O O . PHE A 1 183 ? -1.628 6.962 1.052 1.00 86.75 183 PHE A O 1
ATOM 1467 N N . GLU A 1 184 ? -0.544 6.016 2.751 1.00 85.88 184 GLU A N 1
ATOM 1468 C CA . GLU A 1 184 ? -0.708 7.155 3.679 1.00 85.88 184 GLU A CA 1
ATOM 1469 C C . GLU A 1 184 ? -0.045 8.444 3.151 1.00 85.88 184 GLU A C 1
ATOM 1471 O O . GLU A 1 184 ? -0.466 9.560 3.481 1.00 85.88 184 GLU A O 1
ATOM 1476 N N . HIS A 1 185 ? 0.984 8.300 2.308 1.00 89.62 185 HIS A N 1
ATOM 1477 C CA . HIS A 1 185 ? 1.636 9.391 1.593 1.00 89.62 185 HIS A CA 1
ATOM 1478 C C . HIS A 1 185 ? 1.627 9.112 0.084 1.00 89.62 185 HIS A C 1
ATOM 1480 O O . HIS A 1 185 ? 2.283 8.189 -0.398 1.00 89.62 185 HIS A O 1
ATOM 1486 N N . PHE A 1 186 ? 0.870 9.918 -0.660 1.00 93.75 186 PHE A N 1
ATOM 1487 C CA . PHE A 1 186 ? 0.653 9.763 -2.098 1.00 93.75 186 PHE A CA 1
ATOM 1488 C C . PHE A 1 186 ? 0.431 11.117 -2.778 1.00 93.75 186 PHE A C 1
ATOM 1490 O O . PHE A 1 186 ? -0.063 12.052 -2.146 1.00 93.75 186 PHE A O 1
ATOM 1497 N N . ASP A 1 187 ? 0.679 11.208 -4.076 1.00 93.31 187 ASP A N 1
ATOM 1498 C CA . ASP A 1 187 ? 0.373 12.390 -4.882 1.00 93.31 187 ASP A CA 1
ATOM 1499 C C . ASP A 1 187 ? -0.422 12.031 -6.140 1.00 93.31 187 ASP A C 1
ATOM 1501 O O . ASP A 1 187 ? -0.660 10.861 -6.450 1.00 93.31 187 ASP A O 1
ATOM 1505 N N . ARG A 1 188 ? -0.901 13.051 -6.858 1.00 94.12 188 ARG A N 1
ATOM 1506 C CA . ARG A 1 188 ? -1.498 12.846 -8.183 1.00 94.12 188 ARG A CA 1
ATOM 1507 C C . ARG A 1 188 ? -0.388 12.838 -9.237 1.00 94.12 188 ARG A C 1
ATOM 1509 O O . ARG A 1 188 ? 0.389 13.794 -9.255 1.00 94.12 188 ARG A O 1
ATOM 1516 N N . PRO A 1 189 ? -0.347 11.838 -10.136 1.00 93.69 189 PRO A N 1
ATOM 1517 C CA . PRO A 1 189 ? 0.658 11.755 -11.184 1.00 93.69 189 PRO A CA 1
ATOM 1518 C C . PRO A 1 189 ? 0.757 13.035 -12.012 1.00 93.69 189 PRO A C 1
ATOM 1520 O O . PRO A 1 189 ? -0.243 13.637 -12.414 1.00 93.69 189 PRO A O 1
ATOM 1523 N N . THR A 1 190 ? 1.991 13.422 -12.303 1.00 92.19 190 THR A N 1
ATOM 1524 C CA . THR A 1 190 ? 2.335 14.543 -13.177 1.00 92.19 190 THR A CA 1
ATOM 1525 C C . THR A 1 190 ? 2.735 14.023 -14.556 1.00 92.19 190 THR A C 1
ATOM 1527 O O . THR A 1 190 ? 3.111 12.863 -14.708 1.00 92.19 190 THR A O 1
ATOM 1530 N N . SER A 1 191 ? 2.778 14.886 -15.573 1.00 88.38 191 SER A N 1
ATOM 1531 C CA . SER A 1 191 ? 3.293 14.504 -16.900 1.00 88.38 191 SER A CA 1
ATOM 1532 C C . SER A 1 191 ? 4.743 13.991 -16.885 1.00 88.38 191 SER A C 1
ATOM 1534 O O . SER A 1 191 ? 5.141 13.275 -17.799 1.00 88.38 191 SER A O 1
ATOM 1536 N N . LYS A 1 192 ? 5.528 14.320 -15.846 1.00 86.62 192 LYS A N 1
ATOM 1537 C CA . LYS A 1 192 ? 6.875 13.771 -15.626 1.00 86.62 192 LYS A CA 1
ATOM 1538 C C . LYS A 1 192 ? 6.835 12.367 -15.025 1.00 86.62 192 LYS A C 1
ATOM 1540 O O . LYS A 1 192 ? 7.638 11.528 -15.409 1.00 86.62 192 LYS A O 1
ATOM 1545 N N . THR A 1 193 ? 5.921 12.122 -14.091 1.00 85.75 193 THR A N 1
ATOM 1546 C CA . THR A 1 193 ? 5.850 10.883 -13.300 1.00 85.75 193 THR A CA 1
ATOM 1547 C C . THR A 1 193 ? 4.904 9.838 -13.903 1.00 85.75 193 THR A C 1
ATOM 1549 O O . THR A 1 193 ? 4.950 8.673 -13.536 1.00 85.75 193 THR A O 1
ATOM 1552 N N . MET A 1 194 ? 4.164 10.197 -14.957 1.00 86.56 194 MET A N 1
ATOM 1553 C CA . MET A 1 194 ? 3.595 9.240 -15.917 1.00 86.56 194 MET A CA 1
ATOM 1554 C C . MET A 1 194 ? 4.655 8.519 -16.772 1.00 86.56 194 MET A C 1
ATOM 1556 O O . MET A 1 194 ? 4.337 7.522 -17.419 1.00 86.56 194 MET A O 1
ATOM 1560 N N . ILE A 1 195 ? 5.907 8.995 -16.792 1.00 89.94 195 ILE A N 1
ATOM 1561 C CA . ILE A 1 195 ? 7.021 8.354 -17.498 1.00 89.94 195 ILE A CA 1
ATOM 1562 C C . ILE A 1 195 ? 7.861 7.581 -16.480 1.00 89.94 195 ILE A C 1
ATOM 1564 O O . ILE A 1 195 ? 8.446 8.162 -15.566 1.00 89.94 195 ILE A O 1
ATOM 1568 N N . TRP A 1 196 ? 7.960 6.263 -16.653 1.00 92.50 196 TRP A N 1
ATOM 1569 C CA . TRP A 1 196 ? 8.879 5.459 -15.854 1.00 92.50 196 TRP A CA 1
ATOM 1570 C C . TRP A 1 196 ? 10.341 5.822 -16.162 1.00 92.50 196 TRP A C 1
ATOM 1572 O O . TRP A 1 196 ? 10.749 5.825 -17.324 1.00 92.50 196 TRP A O 1
ATOM 1582 N N . ARG A 1 197 ? 11.148 6.004 -15.112 1.00 90.62 197 ARG A N 1
ATOM 1583 C CA . ARG A 1 197 ? 12.618 6.041 -15.170 1.00 90.62 197 ARG A CA 1
ATOM 1584 C C . ARG A 1 197 ? 13.175 4.957 -14.258 1.00 90.62 197 ARG A C 1
ATOM 1586 O O . ARG A 1 197 ? 12.694 4.794 -13.138 1.00 90.62 197 ARG A O 1
ATOM 1593 N N . ASP A 1 198 ? 14.190 4.222 -14.708 1.00 91.56 198 ASP A N 1
ATOM 1594 C CA . ASP A 1 198 ? 14.708 3.075 -13.948 1.00 91.56 198 ASP A CA 1
ATOM 1595 C C . ASP A 1 198 ? 15.342 3.477 -12.602 1.00 91.56 198 ASP A C 1
ATOM 1597 O O . ASP A 1 198 ? 15.404 2.647 -11.695 1.00 91.56 198 ASP A O 1
ATOM 1601 N N . VAL A 1 199 ? 15.697 4.758 -12.402 1.00 89.50 199 VAL A N 1
ATOM 1602 C CA . VAL A 1 199 ? 16.127 5.317 -11.101 1.00 89.50 199 VAL A CA 1
ATOM 1603 C C . VAL A 1 199 ? 15.122 5.055 -9.968 1.00 89.50 199 VAL A C 1
ATOM 1605 O O . VAL A 1 199 ? 15.516 4.954 -8.804 1.00 89.50 199 VAL A O 1
ATOM 1608 N N . ASN A 1 200 ? 13.843 4.834 -10.295 1.00 90.75 200 ASN A N 1
ATOM 1609 C CA . ASN A 1 200 ? 12.823 4.385 -9.348 1.00 90.75 200 ASN A CA 1
ATOM 1610 C C . ASN A 1 200 ? 13.243 3.107 -8.593 1.00 90.75 200 ASN A C 1
ATOM 1612 O O . ASN A 1 200 ? 12.922 2.974 -7.416 1.00 90.75 200 ASN A O 1
ATOM 1616 N N . TYR A 1 201 ? 14.017 2.197 -9.199 1.00 91.12 201 TYR A N 1
ATOM 1617 C CA . TYR A 1 201 ? 14.542 1.027 -8.485 1.00 91.12 201 TYR A CA 1
ATOM 1618 C C . TYR A 1 201 ? 15.502 1.401 -7.346 1.00 91.12 201 TYR A C 1
ATOM 1620 O O . TYR A 1 201 ? 15.499 0.725 -6.320 1.00 91.12 201 TYR A O 1
ATOM 1628 N N . ILE A 1 202 ? 16.298 2.467 -7.490 1.00 88.31 202 ILE A N 1
ATOM 1629 C CA . ILE A 1 202 ? 17.190 2.959 -6.427 1.00 88.31 202 ILE A CA 1
ATOM 1630 C C . ILE A 1 202 ? 16.364 3.649 -5.333 1.00 88.31 202 ILE A C 1
ATOM 1632 O O . ILE A 1 202 ? 16.534 3.351 -4.150 1.00 88.31 202 ILE A O 1
ATOM 1636 N N . VAL A 1 203 ? 15.424 4.514 -5.732 1.00 88.69 203 VAL A N 1
ATOM 1637 C CA . VAL A 1 203 ? 14.514 5.242 -4.826 1.00 88.69 203 VAL A CA 1
ATOM 1638 C C . VAL A 1 203 ? 13.697 4.281 -3.949 1.00 88.69 203 VAL A C 1
ATOM 1640 O O . VAL A 1 203 ? 13.508 4.532 -2.763 1.00 88.69 203 VAL A O 1
ATOM 1643 N N . TRP A 1 204 ? 13.295 3.134 -4.499 1.00 90.88 204 TRP A N 1
ATOM 1644 C CA . TRP A 1 204 ? 12.571 2.072 -3.790 1.00 90.88 204 TRP A CA 1
ATOM 1645 C C . TRP A 1 204 ? 13.475 0.991 -3.168 1.00 90.88 204 TRP A C 1
ATOM 1647 O O . TRP A 1 204 ? 13.004 -0.080 -2.794 1.00 90.88 204 TRP A O 1
ATOM 1657 N N . ASN A 1 205 ? 14.778 1.259 -3.050 1.00 89.56 205 ASN A N 1
ATOM 1658 C CA . ASN A 1 205 ? 15.802 0.389 -2.449 1.00 89.56 205 ASN A CA 1
ATOM 1659 C C . ASN A 1 205 ? 15.976 -0.997 -3.108 1.00 89.56 205 ASN A C 1
ATOM 1661 O O . ASN A 1 205 ? 16.687 -1.853 -2.582 1.00 89.56 205 ASN A O 1
ATOM 1665 N N . MET A 1 206 ? 15.391 -1.214 -4.288 1.00 85.56 206 MET A N 1
ATOM 1666 C CA . MET A 1 206 ? 15.568 -2.421 -5.098 1.00 85.56 206 MET A CA 1
ATOM 1667 C C . MET A 1 206 ? 16.842 -2.401 -5.951 1.00 85.56 206 MET A C 1
ATOM 1669 O O . MET A 1 206 ? 17.108 -3.375 -6.647 1.00 85.56 206 MET A O 1
ATOM 1673 N N . ALA A 1 207 ? 17.631 -1.330 -5.935 1.00 87.69 207 ALA A N 1
ATOM 1674 C CA . ALA A 1 207 ? 18.950 -1.244 -6.558 1.00 87.69 207 ALA A CA 1
ATOM 1675 C C . ALA A 1 207 ? 19.851 -0.305 -5.743 1.00 87.69 207 ALA A C 1
ATOM 1677 O O . ALA A 1 207 ? 19.354 0.534 -4.990 1.00 87.69 207 ALA A O 1
ATOM 1678 N N . LYS A 1 208 ? 21.174 -0.428 -5.891 1.00 85.69 208 LYS A N 1
ATOM 1679 C CA . LYS A 1 208 ? 22.147 0.472 -5.249 1.00 85.69 208 LYS A CA 1
ATOM 1680 C C . LYS A 1 208 ? 23.092 1.039 -6.311 1.00 85.69 208 LYS A C 1
ATOM 1682 O O . LYS A 1 208 ? 23.825 0.284 -6.954 1.00 85.69 208 LYS A O 1
ATOM 1687 N N . ALA A 1 209 ? 23.079 2.360 -6.485 1.00 79.94 209 ALA A N 1
ATOM 1688 C CA . ALA A 1 209 ? 24.045 3.057 -7.332 1.00 79.94 209 ALA A CA 1
ATOM 1689 C C . ALA A 1 209 ? 25.483 2.740 -6.879 1.00 79.94 209 ALA A C 1
ATOM 1691 O O . ALA A 1 209 ? 25.765 2.675 -5.680 1.00 79.94 209 ALA A O 1
ATOM 1692 N N . GLY A 1 210 ? 26.388 2.525 -7.833 1.00 73.88 210 GLY A N 1
ATOM 1693 C CA . GLY A 1 210 ? 27.828 2.559 -7.575 1.00 73.88 210 GLY A CA 1
ATOM 1694 C C . GLY A 1 210 ? 28.321 3.993 -7.345 1.00 73.88 210 GLY A C 1
ATOM 1695 O O . GLY A 1 210 ? 27.634 4.957 -7.680 1.00 73.88 210 GLY A O 1
ATOM 1696 N N . SER A 1 211 ? 29.540 4.147 -6.826 1.00 74.12 211 SER A N 1
ATOM 1697 C CA . SER A 1 211 ? 30.168 5.457 -6.566 1.00 74.12 211 SER A CA 1
ATOM 1698 C C . SER A 1 211 ? 30.398 6.319 -7.818 1.00 74.12 211 SER A C 1
ATOM 1700 O O . SER A 1 211 ? 30.656 7.513 -7.692 1.00 74.12 211 SER A O 1
ATOM 1702 N N . SER A 1 212 ? 30.292 5.729 -9.011 1.00 72.56 212 SER A N 1
ATOM 1703 C CA . SER A 1 212 ? 30.387 6.392 -10.317 1.00 72.56 212 SER A CA 1
ATOM 1704 C C . SER A 1 212 ? 29.274 5.949 -11.281 1.00 72.56 212 SER A C 1
ATOM 1706 O O . SER A 1 212 ? 29.498 5.889 -12.487 1.00 72.56 212 SER A O 1
ATOM 1708 N N . ALA A 1 213 ? 28.114 5.541 -10.757 1.00 74.88 213 ALA A N 1
ATOM 1709 C CA . ALA A 1 213 ? 27.002 5.059 -11.575 1.00 74.88 213 ALA A CA 1
ATOM 1710 C C . ALA A 1 213 ? 26.280 6.191 -12.322 1.00 74.88 213 ALA A C 1
ATOM 1712 O O . ALA A 1 213 ? 26.072 7.276 -11.776 1.00 74.88 213 ALA A O 1
ATOM 1713 N N . ASP A 1 214 ? 25.841 5.894 -13.544 1.00 82.50 214 ASP A N 1
ATOM 1714 C CA . ASP A 1 214 ? 24.904 6.730 -14.292 1.00 82.50 214 ASP A CA 1
ATOM 1715 C C . ASP A 1 214 ? 23.477 6.381 -13.845 1.00 82.50 214 ASP A C 1
ATOM 1717 O O . ASP A 1 214 ? 23.084 5.216 -13.853 1.00 82.50 214 ASP A O 1
ATOM 1721 N N . TYR A 1 215 ? 22.692 7.378 -13.438 1.00 81.56 215 TYR A N 1
ATOM 1722 C CA . TYR A 1 215 ? 21.329 7.182 -12.936 1.00 81.56 215 TYR A CA 1
ATOM 1723 C C . TYR A 1 215 ? 20.290 6.895 -14.036 1.00 81.56 215 TYR A C 1
ATOM 1725 O O . TYR A 1 215 ? 19.141 6.604 -13.701 1.00 81.56 215 TYR A O 1
ATOM 1733 N N . GLU A 1 216 ? 20.678 6.907 -15.315 1.00 81.50 216 GLU A N 1
ATOM 1734 C CA . GLU A 1 216 ? 19.857 6.418 -16.431 1.00 81.50 216 GLU A CA 1
ATOM 1735 C C . GLU A 1 216 ? 20.358 5.076 -17.022 1.00 81.50 216 GLU A C 1
ATOM 1737 O O . GLU A 1 216 ? 19.624 4.464 -17.798 1.00 81.50 216 GLU A O 1
ATOM 1742 N N . ASP A 1 217 ? 21.540 4.560 -16.634 1.00 83.19 217 ASP A N 1
ATOM 1743 C CA . ASP A 1 217 ? 22.034 3.234 -17.064 1.00 83.19 217 ASP A CA 1
ATOM 1744 C C . ASP A 1 217 ? 22.164 2.221 -15.912 1.00 83.19 217 ASP A C 1
ATOM 1746 O O . ASP A 1 217 ? 23.156 2.173 -15.172 1.00 83.19 217 ASP A O 1
ATOM 1750 N N . MET A 1 218 ? 21.181 1.315 -15.852 1.00 85.75 218 MET A N 1
ATOM 1751 C CA . MET A 1 218 ? 21.143 0.168 -14.939 1.00 85.75 218 MET A CA 1
ATOM 1752 C C . MET A 1 218 ? 22.354 -0.771 -15.033 1.00 85.75 218 MET A C 1
ATOM 1754 O O . MET A 1 218 ? 22.603 -1.508 -14.076 1.00 85.75 218 MET A O 1
ATOM 1758 N N . SER A 1 219 ? 23.097 -0.790 -16.148 1.00 82.75 219 SER A N 1
ATOM 1759 C CA . SER A 1 219 ? 24.284 -1.645 -16.299 1.00 82.75 219 SER A CA 1
ATOM 1760 C C . SER A 1 219 ? 25.393 -1.283 -15.301 1.00 82.75 219 SER A C 1
ATOM 1762 O O . SER A 1 219 ? 26.189 -2.139 -14.914 1.00 82.75 219 SER A O 1
ATOM 1764 N N . THR A 1 220 ? 25.388 -0.037 -14.814 1.00 83.44 220 THR A N 1
ATOM 1765 C CA . THR A 1 220 ? 26.363 0.497 -13.855 1.00 83.44 220 THR A CA 1
ATOM 1766 C C . THR A 1 220 ? 25.997 0.247 -12.380 1.00 83.44 220 THR A C 1
ATOM 1768 O O . THR A 1 220 ? 26.700 0.718 -11.481 1.00 83.44 220 THR A O 1
ATOM 1771 N N . TRP A 1 221 ? 24.887 -0.451 -12.089 1.00 87.56 221 TRP A N 1
ATOM 1772 C CA . TRP A 1 221 ? 24.320 -0.559 -10.733 1.00 87.56 221 TRP A CA 1
ATOM 1773 C C . TRP A 1 221 ? 24.551 -1.915 -10.065 1.00 87.56 221 TRP A C 1
ATOM 1775 O O . TRP A 1 221 ? 24.656 -2.961 -10.703 1.00 87.56 221 TRP A O 1
ATOM 1785 N N . ASN A 1 222 ? 24.517 -1.904 -8.732 1.00 82.25 222 ASN A N 1
ATOM 1786 C CA . ASN A 1 222 ? 24.500 -3.115 -7.922 1.00 82.25 222 ASN A CA 1
ATOM 1787 C C . ASN A 1 222 ? 23.055 -3.628 -7.790 1.00 82.25 222 ASN A C 1
ATOM 1789 O O . ASN A 1 222 ? 22.166 -2.912 -7.309 1.00 82.25 222 ASN A O 1
ATOM 1793 N N . LEU A 1 223 ? 22.839 -4.874 -8.231 1.00 79.94 223 LEU A N 1
ATOM 1794 C CA . LEU A 1 223 ? 21.535 -5.509 -8.472 1.00 79.94 223 LEU A CA 1
ATOM 1795 C C . LEU A 1 223 ? 21.473 -6.931 -7.883 1.00 79.94 223 LEU A C 1
ATOM 1797 O O . LEU A 1 223 ? 22.443 -7.700 -8.028 1.00 79.94 223 LEU A O 1
#

Solvent-accessible surface area (backbone atoms only — not comparable to full-atom values): 13588 Å² total; per-residue (Å²): 133,87,81,79,82,77,74,76,80,62,64,59,53,58,62,81,59,74,81,61,54,67,45,73,47,79,41,81,89,71,52,55,37,30,34,66,45,85,72,48,51,82,38,36,32,35,28,37,44,93,67,65,79,64,48,78,47,76,64,84,76,87,79,57,59,77,97,43,47,68,40,57,38,78,73,36,58,72,70,66,71,92,65,81,53,70,45,63,53,34,29,53,51,46,27,51,48,32,34,74,81,57,42,81,30,38,71,65,64,86,80,69,80,87,79,85,80,63,72,83,54,64,42,82,70,78,68,87,86,86,74,74,90,78,59,55,67,71,53,51,55,48,49,51,59,21,39,59,50,23,52,52,46,38,31,75,45,54,38,31,75,58,65,67,33,58,87,36,50,47,80,40,79,85,81,60,40,27,31,50,52,75,43,44,37,58,44,71,54,45,90,71,64,71,48,90,59,78,46,53,38,43,63,27,63,70,31,42,77,43,101,83,41,53,74,89,43,74,87,50,41,50,116

InterPro domains:
  IPR011009 Protein kinase-like domain superfamily [SSF56112] (107-188)

Foldseek 3Di:
DDDDPPPDDFLAAAVPPPPQAQPWDQAPVRWIWGWHADDFLVQWTWIAGDDPRIDIDRDDDDQFDPVCRSPQLVSRLVVFDPDDDLLNVQQVVLLVLCQVVPLPQEDHCPGDDDDTDDSNDHDTDDGDDDPDVPDDPVLLVLQLVQVLVSQLSSLVSFKHQDDAAQVQWDADPVVSHIHGHRSSDIDGDDPVRNDDASLSCVRHVSWAADPPRDSRDPVRTHD

Radius of gyration: 20.92 Å; Cα contacts (8 Å, |Δi|>4): 329; chains: 1; bounding box: 54×32×66 Å